Protein 4RDB (pdb70)

Radius of gyration: 23.28 Å; Cα contacts (8 Å, |Δi|>4): 759; chains: 1; bounding box: 33×56×73 Å

Foldseek 3Di:
DWFWAWAAEAAFFFFEAEPHTDGHNADPQARDFQWKKKWWADPQQFDTDIDTGRAQDDVQWGDDPVTTTTGGTLVVRFKTWMKMKTDDDPQQVVQVVVDGGNVSQQVRKDFACWKPPSQGPPFIIWIDIDGCNVPRYHPHTYGFGQWEKEKEKEFEDQQQFDLADADVAWRQQKFKKKFFFAGIRGNDHDPAHDGDTDMQADDDPPPCVGTGTFGCQQVDPPGDPFGKHFDADPVRTTGMIMGMMMTGWHQAFDIKMKMWTATDDPPPDPPVPHGTDIDMGTDDRTGDTSYYYYHYYYD

Solvent-accessible surface area: 14168 Å² total

Secondary structure (DSSP, 8-state):
----EEEEEEEPPEEEE----EEE---HHHH----EEEEEE-TTS-S-EEEEESSSEETTEEE-TT--EEE--HHHH-EEEEEEEES--HHHHHHHHH--SGGGGGG-EEE----TTTS-SSP--EEEEEETTT-SEEEEEEE--SEEEEEEEEEPPGGG-----EETTEEEEEEEEEESEE-EEESS--SS----EE-S----TT--TTSEEE--GGGSSSPPSSEEEEEE-TTS-EEEEEEEEEEE-BSSS--EEEEEE-----S---GGG-S-EEEEEEPPSSBPTTEEEEEEEE-

CATH classification: 2.60.40.2580

Organism: Porphyromonas gingivalis (strain ATCC BAA-308 / W83) (NCBI:txid242619)

Nearest PDB structures (foldseek):
  4rdb-assembly1_A  TM=1.003E+00  e=1.254E-64  Porphyromonas gingivalis W83
  5dhm-assembly1_C  TM=9.690E-01  e=4.665E-48  Porphyromonas gingivalis ATCC 33277
  5dhm-assembly2_D  TM=9.729E-01  e=3.885E-47  Porphyromonas gingivalis ATCC 33277
  5mw5-assembly1_A  TM=2.906E-01  e=9.822E-01  Homo sapiens
  4n6r-assembly1_B  TM=2.135E-01  e=4.939E-01  Aspergillus nidulans

Structure (mmCIF, N/CA/C/O backbone):
data_4RDB
#
_entry.id   4RDB
#
_cell.length_a   39.636
_cell.length_b   86.821
_cell.length_c   90.645
_cell.angle_alpha   90.000
_cell.angle_beta   90.000
_cell.angle_gamma   90.000
#
_symmetry.space_group_name_H-M   'P 21 21 21'
#
loop_
_entity.id
_entity.type
_entity.pdbx_description
1 polymer 'Immunoreactive 32 kDa antigen PG49'
2 non-polymer 1,2-ETHANEDIOL
3 non-polymer ACETONE
4 water water
#
loop_
_atom_site.group_PDB
_atom_site.id
_atom_site.type_symbol
_atom_site.label_atom_id
_atom_site.label_alt_id
_atom_site.label_comp_id
_atom_site.label_asym_id
_atom_site.label_entity_id
_atom_site.label_seq_id
_atom_site.pdbx_PDB_ins_code
_atom_site.Cartn_x
_atom_site.Cartn_y
_atom_site.Cartn_z
_atom_site.occupancy
_atom_site.B_iso_or_equiv
_atom_site.auth_seq_id
_atom_site.auth_comp_id
_atom_site.auth_asym_id
_atom_site.auth_atom_id
_atom_site.pdbx_PDB_model_num
ATOM 1 N N . GLY A 1 1 ? 30.090 79.458 -36.283 1.00 11.55 0 GLY A N 1
ATOM 2 C CA . GLY A 1 1 ? 30.843 78.677 -37.285 1.00 10.92 0 GLY A CA 1
ATOM 3 C C . GLY A 1 1 ? 31.461 77.466 -36.622 1.00 10.17 0 GLY A C 1
ATOM 4 O O . GLY A 1 1 ? 30.929 76.927 -35.642 1.00 14.02 0 GLY A O 1
ATOM 5 N N . ASP A 1 2 ? 32.590 77.042 -37.155 1.00 8.26 30 ASP A N 1
ATOM 6 C CA . ASP A 1 2 ? 33.258 75.810 -36.713 1.00 8.04 30 ASP A CA 1
ATOM 7 C C . ASP A 1 2 ? 34.230 76.215 -35.621 1.00 7.84 30 ASP A C 1
ATOM 8 O O . ASP A 1 2 ? 35.201 76.916 -35.890 1.00 9.01 30 ASP A O 1
ATOM 13 N N . ARG A 1 3 ? 33.943 75.806 -34.386 1.00 7.93 31 ARG A N 1
ATOM 14 C CA . ARG A 1 3 ? 34.751 76.131 -33.238 1.00 8.09 31 ARG A CA 1
ATOM 15 C C . ARG A 1 3 ? 35.450 74.897 -32.706 1.00 7.68 31 ARG A C 1
ATOM 16 O O . ARG A 1 3 ? 35.194 73.762 -33.126 1.00 9.42 31 ARG A O 1
ATOM 24 N N . SER A 1 4 ? 36.376 75.124 -31.778 1.00 8.06 32 SER A N 1
ATOM 25 C CA . SER A 1 4 ? 37.060 74.047 -31.084 1.00 8.46 32 SER A CA 1
ATOM 26 C C . SER A 1 4 ? 36.133 73.496 -30.011 1.00 8.75 32 SER A C 1
ATOM 27 O O . SER A 1 4 ? 35.052 74.044 -29.747 1.00 10.38 32 SER A O 1
ATOM 30 N N . ILE A 1 5 ? 36.536 72.365 -29.440 1.00 7.90 33 ILE A N 1
ATOM 31 C CA . ILE A 1 5 ? 35.641 71.596 -28.546 1.00 6.57 33 ILE A CA 1
ATOM 32 C C . ILE A 1 5 ? 36.158 71.617 -27.109 1.00 7.04 33 ILE A C 1
ATOM 33 O O . ILE A 1 5 ? 37.332 71.912 -26.836 1.00 9.34 33 ILE A O 1
ATOM 38 N N . GLU A 1 6 ? 35.280 71.320 -26.188 1.00 7.10 34 GLU A N 1
ATOM 39 C CA . GLU A 1 6 ? 35.582 71.322 -24.769 1.00 8.55 34 GLU A CA 1
ATOM 40 C C . GLU A 1 6 ? 34.929 70.086 -24.121 1.00 8.38 34 GLU A C 1
ATOM 41 O O . GLU A 1 6 ? 33.826 69.668 -24.505 1.00 9.21 34 GLU A O 1
ATOM 47 N N . ILE A 1 7 ? 35.594 69.549 -23.106 1.00 7.55 35 ILE A N 1
ATOM 48 C CA . ILE A 1 7 ? 35.079 68.433 -22.340 1.00 8.26 35 ILE A CA 1
ATOM 49 C C . ILE A 1 7 ? 35.191 68.754 -20.847 1.00 7.67 35 ILE A C 1
ATOM 50 O O . ILE A 1 7 ? 36.298 68.981 -20.338 1.00 9.79 35 ILE A O 1
ATOM 55 N N . SER A 1 8 ? 34.044 68.792 -20.186 1.00 8.33 36 SER A N 1
ATOM 56 C CA A SER A 1 8 ? 33.986 68.927 -18.718 0.70 9.47 36 SER A CA 1
ATOM 57 C CA B SER A 1 8 ? 33.967 68.931 -18.736 0.30 9.10 36 SER A CA 1
ATOM 58 C C . SER A 1 8 ? 34.017 67.538 -18.087 1.00 8.22 36 SER A C 1
ATOM 59 O O . SER A 1 8 ? 33.406 66.585 -18.600 1.00 8.39 36 SER A O 1
ATOM 64 N N . ILE A 1 9 ? 34.728 67.429 -16.956 1.00 8.26 37 ILE A N 1
ATOM 65 C CA . ILE A 1 9 ? 34.860 66.161 -16.254 1.00 9.67 37 ILE A CA 1
ATOM 66 C C . ILE A 1 9 ? 34.476 66.370 -14.802 1.00 9.49 37 ILE A C 1
ATOM 67 O O . ILE A 1 9 ? 34.544 67.475 -14.288 1.00 12.57 37 ILE A O 1
ATOM 72 N N . ARG A 1 10 ? 34.009 65.322 -14.162 1.00 9.25 38 ARG A N 1
ATOM 73 C CA . ARG A 1 10 ? 33.750 65.394 -12.724 1.00 9.40 38 ARG A CA 1
ATOM 74 C C . ARG A 1 10 ? 34.137 64.057 -12.108 1.00 10.29 38 ARG A C 1
ATOM 75 O O . ARG A 1 10 ? 34.175 63.033 -12.798 1.00 11.16 38 ARG A O 1
ATOM 83 N N . VAL A 1 11 ? 34.412 64.081 -10.822 1.00 10.00 39 VAL A N 1
ATOM 84 C CA . VAL A 1 11 ? 34.711 62.844 -10.074 1.00 9.10 39 VAL A CA 1
ATOM 85 C C . VAL A 1 11 ? 33.409 62.392 -9.430 1.00 8.44 39 VAL A C 1
ATOM 86 O O . VAL A 1 11 ? 32.818 63.126 -8.647 1.00 10.40 39 VAL A O 1
ATOM 90 N N . ASP A 1 12 ? 32.972 61.189 -9.763 1.00 8.87 40 ASP A N 1
ATOM 91 C CA . ASP A 1 12 ? 31.716 60.681 -9.262 1.00 9.54 40 ASP A CA 1
ATOM 92 C C . ASP A 1 12 ? 31.874 60.257 -7.806 1.00 8.89 40 ASP A C 1
ATOM 93 O O . ASP A 1 12 ? 32.830 59.538 -7.430 1.00 9.14 40 ASP A O 1
ATOM 98 N N . ASP A 1 13 ? 30.907 60.637 -6.983 1.00 8.96 41 ASP A N 1
ATOM 99 C CA . ASP A 1 13 ? 30.935 60.251 -5.550 1.00 9.54 41 ASP A CA 1
ATOM 100 C C . ASP A 1 13 ? 30.942 58.728 -5.382 1.00 11.11 41 ASP A C 1
ATOM 101 O O . ASP A 1 13 ? 30.389 57.988 -6.227 1.00 10.04 41 ASP A O 1
ATOM 106 N N . PHE A 1 14 ? 31.520 58.270 -4.268 1.00 8.58 42 PHE A N 1
ATOM 107 C CA . PHE A 1 14 ? 31.302 56.889 -3.873 1.00 10.51 42 PHE A CA 1
ATOM 108 C C . PHE 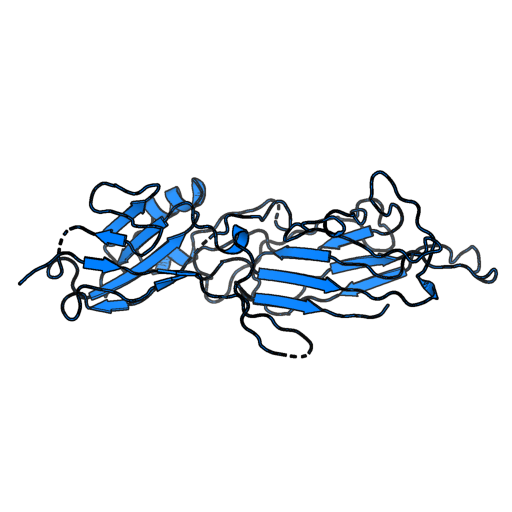A 1 14 ? 29.820 56.639 -3.724 1.00 9.92 42 PHE A C 1
ATOM 109 O O . PHE A 1 14 ? 29.041 57.544 -3.342 1.00 10.79 42 PHE A O 1
ATOM 117 N N . THR A 1 15 ? 29.439 55.396 -3.955 1.00 8.92 43 THR A N 1
ATOM 118 C CA . THR A 1 15 ? 28.188 54.873 -3.422 1.00 9.82 43 THR A CA 1
ATOM 119 C C . THR A 1 15 ? 28.531 54.122 -2.134 1.00 10.29 43 THR A C 1
ATOM 120 O O . THR A 1 15 ? 29.235 53.139 -2.169 1.00 9.60 43 THR A O 1
ATOM 124 N N A LYS A 1 16 ? 27.985 54.595 -1.017 0.70 11.57 44 LYS A N 1
ATOM 125 N N B LYS A 1 16 ? 28.072 54.664 -1.004 0.30 11.53 44 LYS A N 1
ATOM 126 C CA A LYS A 1 16 ? 28.242 54.035 0.297 0.70 10.63 44 LYS A CA 1
ATOM 127 C CA B LYS A 1 16 ? 28.443 54.184 0.328 0.30 11.93 44 LYS A CA 1
ATOM 128 C C A LYS A 1 16 ? 27.033 53.173 0.670 0.70 12.26 44 LYS A C 1
ATOM 129 C C B LYS A 1 16 ? 27.257 53.497 0.990 0.30 14.29 44 LYS A C 1
ATOM 130 O O A LYS A 1 16 ? 25.862 53.560 0.470 0.70 13.98 44 LYS A O 1
ATOM 131 O O B LYS A 1 16 ? 26.222 54.120 1.253 0.30 13.38 44 LYS A O 1
ATOM 142 N N A THR A 1 17 ? 27.294 51.995 1.198 0.70 13.53 45 THR A N 1
ATOM 143 N N B THR A 1 17 ? 27.395 52.204 1.245 0.30 16.31 45 THR A N 1
ATOM 144 C CA A THR A 1 17 ? 26.218 51.029 1.379 0.70 17.82 45 THR A CA 1
ATOM 145 C CA B THR A 1 17 ? 26.266 51.415 1.714 0.30 19.85 45 THR A CA 1
ATOM 146 C C A THR A 1 17 ? 26.548 50.125 2.538 0.70 20.19 45 THR A C 1
ATOM 147 C C B THR A 1 17 ? 26.465 50.863 3.098 0.30 21.03 45 THR A C 1
ATOM 148 O O A THR A 1 17 ? 27.672 49.621 2.646 0.70 13.81 45 THR A O 1
ATOM 149 O O B THR A 1 17 ? 27.433 51.182 3.780 0.30 16.38 45 THR A O 1
ATOM 156 N N A GLY A 1 18 ? 25.571 50.023 3.451 0.70 25.99 46 GLY A N 1
ATOM 157 N N B GLY A 1 18 ? 25.516 50.010 3.474 0.30 25.36 46 GLY A N 1
ATOM 158 C CA A GLY A 1 18 ? 25.574 49.053 4.546 0.70 31.09 46 GLY A CA 1
ATOM 159 C CA B GLY A 1 18 ? 25.510 49.309 4.744 0.30 31.43 46 GLY A CA 1
ATOM 160 C C A GLY A 1 18 ? 24.154 48.629 4.881 0.70 39.59 46 GLY A C 1
ATOM 161 C C B GLY A 1 18 ? 24.132 48.717 4.947 0.30 38.27 46 GLY A C 1
ATOM 162 O O A GLY A 1 18 ? 23.225 48.938 4.127 0.70 48.81 46 GLY A O 1
ATOM 163 O O B GLY A 1 18 ? 23.220 48.981 4.162 0.30 51.40 46 GLY A O 1
ATOM 164 N N . GLU A 1 19 ? 23.971 47.918 5.997 1.00 46.36 47 GLU A N 1
ATOM 165 C CA . GLU A 1 19 ? 22.644 47.322 6.336 1.00 60.78 47 GLU A CA 1
ATOM 166 C C . GLU A 1 19 ? 21.458 48.312 6.524 1.00 67.48 47 GLU A C 1
ATOM 167 O O . GLU A 1 19 ? 21.525 49.260 7.339 1.00 70.39 47 GLU A O 1
ATOM 173 N N . ARG A 1 22 ? 20.805 51.804 3.120 1.00 47.96 50 ARG A N 1
ATOM 174 C CA . ARG A 1 22 ? 21.416 50.991 2.086 1.00 63.70 50 ARG A CA 1
ATOM 175 C C . ARG A 1 22 ? 22.167 51.783 1.014 1.00 46.86 50 ARG A C 1
ATOM 176 O O . ARG A 1 22 ? 22.992 51.201 0.303 1.00 75.47 50 ARG A O 1
ATOM 184 N N . TYR A 1 23 ? 21.906 53.083 0.882 1.00 40.47 51 TYR A N 1
ATOM 185 C CA . TYR A 1 23 ? 22.455 53.853 -0.248 1.00 40.94 51 TYR A CA 1
ATOM 186 C C . TYR A 1 23 ? 22.622 55.347 0.090 1.00 29.82 51 TYR A C 1
ATOM 187 O O . TYR A 1 23 ? 21.631 56.015 0.331 1.00 40.90 51 TYR A O 1
ATOM 196 N N . GLU A 1 24 ? 23.873 55.825 0.136 1.00 21.84 52 GLU A N 1
ATOM 197 C CA A GLU A 1 24 ? 24.210 57.240 0.244 0.50 24.49 52 GLU A CA 1
ATOM 198 C CA B GLU A 1 24 ? 24.220 57.238 0.275 0.50 23.64 52 GLU A CA 1
ATOM 199 C C . GLU A 1 24 ? 25.326 57.547 -0.747 1.00 20.22 52 GLU A C 1
ATOM 200 O O . GLU A 1 24 ? 26.105 56.645 -1.130 1.00 21.72 52 GLU A O 1
ATOM 211 N N . ARG A 1 25 ? 25.412 58.810 -1.182 1.00 13.20 53 ARG A N 1
ATOM 212 C CA . ARG A 1 25 ? 26.555 59.260 -1.993 1.00 12.57 53 ARG A CA 1
ATOM 213 C C . ARG A 1 25 ? 27.494 60.038 -1.127 1.00 13.33 53 ARG A C 1
ATOM 214 O O . ARG A 1 25 ? 27.082 60.836 -0.297 1.00 18.47 53 ARG A O 1
ATOM 222 N N . ASN A 1 26 ? 28.775 59.748 -1.267 1.00 10.89 54 ASN A N 1
ATOM 223 C CA . ASN A 1 26 ? 29.765 60.376 -0.422 1.00 12.37 54 ASN A CA 1
ATOM 224 C C . ASN A 1 26 ? 30.941 60.786 -1.281 1.00 11.78 54 ASN A C 1
ATOM 225 O O . ASN A 1 26 ? 31.522 59.953 -2.014 1.00 11.68 54 ASN A O 1
ATOM 230 N N . GLN A 1 27 ? 31.308 62.060 -1.193 1.00 11.83 55 GLN A N 1
ATOM 231 C CA . GLN A 1 27 ? 32.376 62.581 -2.052 1.00 11.74 55 GLN A CA 1
ATOM 232 C C . GLN A 1 27 ? 33.765 62.173 -1.579 1.00 12.26 55 GLN A C 1
ATOM 233 O O . GLN A 1 27 ? 34.755 62.436 -2.266 1.00 13.82 55 GLN A O 1
ATOM 239 N N . GLY A 1 28 ? 33.873 61.596 -0.381 1.00 10.09 56 GLY A N 1
ATOM 240 C CA . GLY A 1 28 ? 35.171 61.169 0.105 1.00 11.08 56 GLY A CA 1
ATOM 241 C C . GLY A 1 28 ? 36.085 62.358 0.397 1.00 11.47 56 GLY A C 1
ATOM 242 O O . GLY A 1 28 ? 35.628 63.519 0.572 1.00 15.83 56 GLY A O 1
ATOM 243 N N . SER A 1 29 ? 37.374 62.056 0.456 1.00 9.88 57 SER A N 1
ATOM 244 C CA . SER A 1 29 ? 38.395 63.036 0.791 1.00 10.16 57 SER A CA 1
ATOM 245 C C . SER A 1 29 ? 39.007 63.664 -0.463 1.00 10.69 57 SER A C 1
ATOM 246 O O . SER A 1 29 ? 38.822 63.173 -1.590 1.00 11.00 57 SER A O 1
ATOM 249 N N . ALA A 1 30 ? 39.802 64.694 -0.234 1.00 14.43 58 ALA A N 1
ATOM 250 C CA . ALA A 1 30 ? 40.555 65.344 -1.287 1.00 11.71 58 ALA A CA 1
ATOM 251 C C . ALA A 1 30 ? 41.479 64.321 -1.946 1.00 11.29 58 ALA A C 1
ATOM 252 O O . ALA A 1 30 ? 41.599 64.295 -3.171 1.00 10.95 58 ALA A O 1
ATOM 254 N N . ALA A 1 31 ? 42.173 63.525 -1.143 1.00 10.78 59 ALA A N 1
ATOM 255 C CA . ALA A 1 31 ? 43.057 62.493 -1.664 1.00 11.15 59 ALA A CA 1
ATOM 256 C C . ALA A 1 31 ? 42.302 61.500 -2.565 1.00 8.61 59 ALA A C 1
ATOM 257 O O . ALA A 1 31 ? 42.829 61.042 -3.591 1.00 10.04 59 ALA A O 1
ATOM 259 N N . GLU A 1 32 ? 41.077 61.183 -2.198 1.00 8.41 60 GLU A N 1
ATOM 260 C CA . GLU A 1 32 ? 40.251 60.251 -2.996 1.00 7.87 60 GLU A CA 1
ATOM 261 C C . GLU A 1 32 ? 39.796 60.863 -4.333 1.00 8.79 60 GLU A C 1
ATOM 262 O O . GLU A 1 32 ? 39.507 60.137 -5.286 1.00 8.88 60 GLU A O 1
ATOM 268 N N . ARG A 1 33 ? 39.731 62.186 -4.382 1.00 9.48 61 ARG A N 1
ATOM 269 C CA . ARG A 1 33 ? 39.328 62.921 -5.573 1.00 8.66 61 ARG A CA 1
ATOM 270 C C . ARG A 1 33 ? 40.464 63.436 -6.430 1.00 9.13 61 ARG A C 1
ATOM 271 O O . ARG A 1 33 ? 40.226 63.889 -7.554 1.00 10.71 61 ARG A O 1
ATOM 279 N N . LEU A 1 34 ? 41.691 63.331 -5.956 1.00 8.51 62 LEU A N 1
ATOM 280 C CA . LEU A 1 34 ? 42.832 63.967 -6.624 1.00 8.10 62 LEU A CA 1
ATOM 281 C C . LEU A 1 34 ? 43.037 63.430 -8.028 1.00 10.16 62 LEU A C 1
ATOM 282 O O . LEU A 1 34 ? 43.051 62.218 -8.237 1.00 9.90 62 LEU A O 1
ATOM 287 N N . ILE A 1 35 ? 43.213 64.350 -8.973 1.00 9.88 63 ILE A N 1
ATOM 288 C CA . ILE A 1 35 ? 43.552 64.001 -10.340 1.00 9.95 63 ILE A CA 1
ATOM 289 C C . ILE A 1 35 ? 44.911 64.633 -10.665 1.00 10.23 63 ILE A C 1
ATOM 290 O O . ILE A 1 35 ? 45.051 65.839 -10.555 1.00 12.06 63 ILE A O 1
ATOM 295 N N . THR A 1 36 ? 45.886 63.809 -11.022 1.00 8.71 64 THR A N 1
ATOM 296 C CA . THR A 1 36 ? 47.244 64.254 -11.366 1.00 9.17 64 THR A CA 1
ATOM 297 C C . THR A 1 36 ? 47.541 64.229 -12.865 1.00 8.43 64 THR A C 1
ATOM 298 O O . THR A 1 36 ? 48.442 64.941 -13.318 1.00 11.01 64 THR A O 1
ATOM 302 N N . ASN A 1 37 ? 46.818 63.400 -13.608 1.00 7.15 65 ASN A N 1
ATOM 303 C CA . ASN A 1 37 ? 46.964 63.347 -15.044 1.00 7.33 65 ASN A CA 1
ATOM 304 C C . ASN A 1 37 ? 45.675 62.830 -15.677 1.00 6.54 65 ASN A C 1
ATOM 305 O O . ASN A 1 37 ? 44.809 62.278 -14.967 1.00 7.06 65 ASN A O 1
ATOM 310 N N . LEU A 1 38 ? 45.543 63.048 -16.981 1.00 6.85 66 LEU A N 1
ATOM 311 C CA . LEU A 1 38 ? 44.420 62.556 -17.740 1.00 7.05 66 LEU A CA 1
ATOM 312 C C . LEU A 1 38 ? 44.886 61.956 -19.041 1.00 5.77 66 LEU A C 1
ATOM 313 O O . LEU A 1 38 ? 45.896 62.393 -19.634 1.00 8.83 66 LEU A O 1
ATOM 318 N N . TYR A 1 39 ? 44.095 61.025 -19.534 1.00 5.62 67 TYR A N 1
ATOM 319 C CA . TYR A 1 39 ? 44.297 60.441 -20.866 1.00 5.87 67 TYR A CA 1
ATOM 320 C C . TYR A 1 39 ? 42.921 60.369 -21.525 1.00 6.43 67 TYR A C 1
ATOM 321 O O . TYR A 1 39 ? 42.018 59.704 -21.032 1.00 6.55 67 TYR A O 1
ATOM 330 N N . LEU A 1 40 ? 42.776 61.096 -22.634 1.00 6.01 68 LEU A N 1
ATOM 331 C CA . LEU A 1 40 ? 41.525 61.145 -23.386 1.00 5.92 68 LEU A CA 1
ATOM 332 C C . LEU A 1 40 ? 41.640 60.312 -24.639 1.00 5.87 68 LEU A C 1
ATOM 333 O O . LEU A 1 40 ? 42.676 60.330 -25.326 1.00 7.21 68 LEU A O 1
ATOM 338 N N . LEU A 1 41 ? 40.570 59.561 -24.917 1.00 6.20 69 LEU A N 1
ATOM 339 C CA . LEU A 1 41 ? 40.439 58.785 -26.147 1.00 6.61 69 LEU A CA 1
ATOM 340 C C . LEU A 1 41 ? 39.096 59.112 -26.772 1.00 7.38 69 LEU A C 1
ATOM 341 O O . LEU A 1 41 ? 38.045 58.870 -26.168 1.00 7.46 69 LEU A O 1
ATOM 346 N N . LEU A 1 42 ? 39.131 59.711 -27.965 1.00 7.07 70 LEU A N 1
ATOM 347 C CA . LEU A 1 42 ? 37.910 60.117 -28.638 1.00 5.95 70 LEU A CA 1
ATOM 348 C C . LEU A 1 42 ? 37.718 59.205 -29.838 1.00 6.66 70 LEU A C 1
ATOM 349 O O . LEU A 1 42 ? 38.250 59.469 -30.930 1.00 7.06 70 LEU A O 1
ATOM 354 N N . PHE A 1 43 ? 36.994 58.103 -29.644 1.00 7.20 71 PHE A N 1
ATOM 355 C CA . PHE A 1 43 ? 36.733 57.151 -30.728 1.00 7.17 71 PHE A CA 1
ATOM 356 C C . PHE A 1 43 ? 35.667 57.677 -31.648 1.00 6.70 71 PHE A C 1
ATOM 357 O O . PHE A 1 43 ? 34.778 58.433 -31.239 1.00 8.39 71 PHE A O 1
ATOM 365 N N . ASP A 1 44 ? 35.730 57.256 -32.913 1.00 8.60 72 ASP A N 1
ATOM 366 C CA . ASP A 1 44 ? 34.629 57.482 -33.813 1.00 8.81 72 ASP A CA 1
ATOM 367 C C . ASP A 1 44 ? 33.408 56.645 -33.407 1.00 9.97 72 ASP A C 1
ATOM 368 O O . ASP A 1 44 ? 33.452 55.882 -32.447 1.00 10.09 72 ASP A O 1
ATOM 373 N N . GLN A 1 45 ? 32.297 56.837 -34.124 1.00 12.14 73 GLN A N 1
ATOM 374 C CA . GLN A 1 45 ? 31.019 56.180 -33.780 1.00 15.48 73 GLN A CA 1
ATOM 375 C C . GLN A 1 45 ? 31.106 54.669 -33.887 1.00 13.73 73 GLN A C 1
ATOM 376 O O . GLN A 1 45 ? 30.266 53.969 -33.348 1.00 18.30 73 GLN A O 1
ATOM 382 N N . SER A 1 46 ? 32.108 54.169 -34.608 1.00 13.10 74 SER A N 1
ATOM 383 C CA A SER A 1 46 ? 32.301 52.736 -34.758 0.60 14.04 74 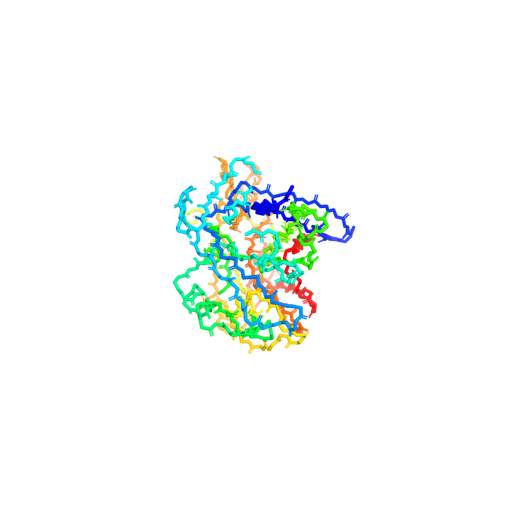SER A CA 1
ATOM 384 C CA B SER A 1 46 ? 32.326 52.738 -34.764 0.40 13.26 74 SER A CA 1
ATOM 385 C C . SER A 1 46 ? 33.169 52.152 -33.635 1.00 12.45 74 SER A C 1
ATOM 386 O O . SER A 1 46 ? 33.348 50.952 -33.568 1.00 17.28 74 SER A O 1
ATOM 391 N N . GLY A 1 47 ? 33.707 53.009 -32.752 1.00 10.76 75 GLY A N 1
ATOM 392 C CA . GLY A 1 47 ? 34.593 52.550 -31.681 1.00 9.66 75 GLY A CA 1
ATOM 393 C C . GLY A 1 47 ? 36.041 52.428 -32.124 1.00 10.65 75 GLY A C 1
ATOM 394 O O . GLY A 1 47 ? 36.837 51.777 -31.478 1.00 10.81 75 GLY A O 1
ATOM 395 N N . ALA A 1 48 ? 36.376 53.106 -33.214 1.00 9.65 76 ALA A N 1
ATOM 396 C CA . ALA A 1 48 ? 37.686 52.993 -33.826 1.00 10.82 76 ALA A CA 1
ATOM 397 C C . ALA A 1 48 ? 38.340 54.358 -34.029 1.00 9.16 76 ALA A C 1
ATOM 398 O O . ALA A 1 48 ? 37.761 55.400 -33.693 1.00 9.76 76 ALA A O 1
ATOM 400 N N . ASN A 1 49 ? 39.565 54.347 -34.565 1.00 9.40 77 ASN A N 1
ATOM 401 C CA A ASN A 1 49 ? 40.256 55.576 -34.959 0.70 9.57 77 ASN A CA 1
ATOM 402 C CA B ASN A 1 49 ? 40.281 55.573 -34.978 0.30 9.65 77 ASN A CA 1
ATOM 403 C C . ASN A 1 49 ? 40.262 56.651 -33.894 1.00 10.02 77 ASN A C 1
ATOM 404 O O . ASN A 1 49 ? 39.890 57.814 -34.159 1.00 10.81 77 ASN A O 1
ATOM 413 N N . PRO A 1 50 ? 40.685 56.291 -32.681 1.00 9.46 78 PRO A N 1
ATOM 414 C CA . PRO A 1 50 ? 40.649 57.321 -31.634 1.00 8.55 78 PRO A CA 1
ATOM 415 C C . PRO A 1 50 ? 41.654 58.443 -31.791 1.00 8.55 78 PRO A C 1
ATOM 416 O O . PRO A 1 50 ? 42.788 58.219 -32.211 1.00 11.20 78 PRO A O 1
ATOM 420 N N . ALA A 1 51 ? 41.223 59.658 -31.494 1.00 7.63 79 ALA A N 1
ATOM 421 C CA . ALA A 1 51 ? 42.158 60.764 -31.209 1.00 7.95 79 ALA A CA 1
ATOM 422 C C . ALA A 1 51 ? 42.519 60.639 -29.740 1.00 7.47 79 ALA A C 1
ATOM 423 O O . ALA A 1 51 ? 41.654 60.372 -28.906 1.00 9.81 79 ALA A O 1
ATOM 425 N N . LYS A 1 52 ? 43.790 60.814 -29.425 1.00 7.66 80 LYS A N 1
ATOM 426 C CA . LYS A 1 52 ? 44.322 60.592 -28.063 1.00 6.03 80 LYS A CA 1
ATOM 427 C C . LYS A 1 52 ? 45.084 61.810 -27.585 1.00 6.37 80 LYS A C 1
ATOM 428 O O . LYS A 1 52 ? 45.868 62.424 -28.349 1.00 8.70 80 LYS A O 1
ATOM 434 N N . TYR A 1 53 ? 44.887 62.097 -26.306 1.00 6.35 81 TYR A N 1
ATOM 435 C CA . TYR A 1 53 ? 45.592 63.188 -25.618 1.00 6.74 81 TYR A CA 1
ATOM 436 C C . TYR A 1 53 ? 46.004 62.732 -24.232 1.00 7.32 81 TYR A C 1
ATOM 437 O O . TYR A 1 53 ? 45.173 62.353 -23.434 1.00 9.05 81 TYR A O 1
ATOM 446 N N . TYR A 1 54 ? 47.291 62.814 -23.960 1.00 8.64 82 TYR A N 1
ATOM 447 C CA . TYR A 1 54 ? 47.835 62.574 -22.641 1.00 8.71 82 TYR A CA 1
ATOM 448 C C . TYR A 1 54 ? 48.242 63.902 -22.010 1.00 7.36 82 TYR A C 1
ATOM 449 O O . TYR A 1 54 ? 49.011 64.672 -22.591 1.00 9.81 82 TYR A O 1
ATOM 458 N N . ILE A 1 55 ? 47.711 64.146 -20.816 1.00 6.96 83 ILE A N 1
ATOM 459 C CA . ILE A 1 55 ? 47.748 65.459 -20.196 1.00 7.70 83 ILE A CA 1
ATOM 460 C C . ILE A 1 55 ? 48.341 65.361 -18.786 1.00 7.37 83 ILE A C 1
ATOM 461 O O . ILE A 1 55 ? 47.797 64.659 -17.921 1.00 9.12 83 ILE A O 1
ATOM 466 N N . THR A 1 56 ? 49.456 66.088 -18.568 1.00 8.74 84 THR A N 1
ATOM 467 C CA . THR A 1 56 ? 50.055 66.153 -17.251 1.00 9.05 84 THR A CA 1
ATOM 468 C C . THR A 1 56 ? 50.166 67.584 -16.717 1.00 12.46 84 THR A C 1
ATOM 469 O O . THR A 1 56 ? 50.691 67.817 -15.627 1.00 15.98 84 THR A O 1
ATOM 473 N N . GLY A 1 57 ? 49.694 68.553 -17.484 1.00 11.49 85 GLY A N 1
ATOM 474 C CA . GLY A 1 57 ? 49.759 69.935 -17.022 1.00 13.16 85 GLY A CA 1
ATOM 475 C C . GLY A 1 57 ? 48.840 70.799 -17.850 1.00 12.34 85 GLY A C 1
ATOM 476 O O . GLY A 1 57 ? 48.097 70.290 -18.669 1.00 11.38 85 GLY A O 1
ATOM 477 N N . ASN A 1 58 ? 48.935 72.103 -17.678 1.00 11.51 86 ASN A N 1
ATOM 478 C CA . ASN A 1 58 ? 47.911 72.985 -18.205 1.00 12.33 86 ASN A CA 1
ATOM 479 C C . ASN A 1 58 ? 47.976 73.201 -19.699 1.00 11.68 86 ASN A C 1
ATOM 480 O O . ASN A 1 58 ? 46.949 73.547 -20.294 1.00 11.44 86 ASN A O 1
ATOM 485 N N . THR A 1 59 ? 49.132 72.970 -20.313 1.00 12.63 87 THR A N 1
ATOM 486 C CA . THR A 1 59 ? 49.307 73.156 -21.737 1.00 12.86 87 THR A CA 1
ATOM 487 C C . THR A 1 59 ? 49.903 71.892 -22.318 1.00 14.82 87 THR A C 1
ATOM 488 O O . THR A 1 59 ? 50.826 71.335 -21.776 1.00 20.29 87 THR A O 1
ATOM 492 N N . PHE A 1 60 ? 49.342 71.436 -23.421 1.00 12.91 88 PHE A N 1
ATOM 493 C CA . PHE A 1 60 ? 49.850 70.266 -24.121 1.00 12.16 88 PHE A CA 1
ATOM 494 C C . PHE A 1 60 ? 49.618 70.452 -25.604 1.00 11.73 88 PHE A C 1
ATOM 495 O O . PHE A 1 60 ? 48.906 71.351 -26.031 1.00 12.57 88 PHE A O 1
ATOM 503 N N . THR A 1 61 ? 50.234 69.594 -26.400 1.00 11.80 89 THR A N 1
ATOM 504 C CA . THR A 1 61 ? 50.052 69.682 -27.827 1.00 14.85 89 THR A CA 1
ATOM 505 C C . THR A 1 61 ? 48.597 69.328 -28.198 1.00 12.35 89 THR A C 1
ATOM 506 O O . THR A 1 61 ? 48.147 68.207 -28.008 1.00 13.71 89 THR A O 1
ATOM 510 N N . GLY A 1 62 ? 47.891 70.301 -28.749 1.00 10.54 90 GLY A N 1
ATOM 511 C CA . GLY A 1 62 ? 46.519 70.109 -29.102 1.00 11.20 90 GLY A CA 1
ATOM 512 C C . GLY A 1 62 ? 45.472 70.629 -28.173 1.00 11.10 90 GLY A C 1
ATOM 513 O O . GLY A 1 62 ? 44.276 70.450 -28.453 1.00 10.06 90 GLY A O 1
ATOM 514 N N . GLY A 1 63 ? 45.858 71.260 -27.076 1.00 9.94 91 GLY A N 1
ATOM 515 C CA . GLY A 1 63 ? 44.853 71.746 -26.147 1.00 10.73 91 GLY A CA 1
ATOM 516 C C . GLY A 1 63 ? 45.379 72.277 -24.838 1.00 9.52 91 GLY A C 1
ATOM 517 O O . GLY A 1 63 ? 46.592 72.433 -24.660 1.00 9.96 91 GLY A O 1
ATOM 518 N N . THR A 1 64 ? 44.448 72.574 -23.938 1.00 9.33 92 THR A N 1
ATOM 519 C CA . THR A 1 64 ? 44.773 73.031 -22.589 1.00 10.00 92 THR A CA 1
ATOM 520 C C . THR A 1 64 ? 43.871 72.375 -21.568 1.00 8.17 92 THR A C 1
ATOM 521 O O . THR A 1 64 ? 42.807 71.822 -21.910 1.00 8.04 92 THR A O 1
ATOM 525 N N . TRP A 1 65 ? 44.336 72.375 -20.325 1.00 9.67 93 TRP A N 1
ATOM 526 C CA . TRP A 1 65 ? 43.617 71.792 -19.196 1.00 9.84 93 TRP A CA 1
ATOM 527 C C . TRP A 1 65 ? 43.505 72.852 -18.138 1.00 9.78 93 TRP A C 1
ATOM 528 O O . TRP A 1 65 ? 44.511 73.521 -17.822 1.00 10.82 93 TRP A O 1
ATOM 539 N N . LEU A 1 66 ? 42.282 73.030 -17.628 1.00 9.50 94 LEU A N 1
ATOM 540 C CA A LEU A 1 66 ? 42.003 73.980 -16.539 0.40 13.19 94 LEU A CA 1
ATOM 541 C CA B LEU A 1 66 ? 42.008 73.977 -16.546 0.60 12.14 94 LEU A CA 1
ATOM 542 C C . LEU A 1 66 ? 41.561 73.167 -15.350 1.00 14.71 94 LEU A C 1
ATOM 543 O O . LEU A 1 66 ? 40.351 72.923 -15.188 1.00 14.45 94 LEU A O 1
ATOM 552 N N . PRO A 1 67 ? 42.525 72.724 -14.510 1.00 17.43 95 PRO A N 1
ATOM 553 C CA . PRO A 1 67 ? 42.118 71.814 -13.432 1.00 19.11 95 PRO A CA 1
ATOM 554 C C . PRO A 1 67 ? 41.120 72.435 -12.448 1.00 20.96 95 PRO A C 1
ATOM 555 O O . PRO A 1 67 ? 40.261 71.737 -11.942 1.00 22.00 95 PRO A O 1
ATOM 559 N N . ASP A 1 68 ? 41.190 73.747 -12.225 1.00 19.90 96 ASP A N 1
ATOM 560 C CA . ASP A 1 68 ? 40.249 74.382 -11.286 1.00 25.32 96 ASP A CA 1
ATOM 561 C C . ASP A 1 68 ? 38.814 74.422 -11.825 1.00 25.84 96 ASP A C 1
ATOM 562 O O . ASP A 1 68 ? 37.875 74.534 -11.066 1.00 31.49 96 ASP A O 1
ATOM 567 N N . ASP A 1 69 ? 38.651 74.375 -13.139 1.00 18.74 97 ASP A N 1
ATOM 568 C CA . ASP A 1 69 ? 37.330 74.342 -13.763 1.00 16.61 97 ASP A CA 1
ATOM 569 C C . ASP A 1 69 ? 36.978 72.948 -14.266 1.00 12.92 97 ASP A C 1
ATOM 570 O O . ASP A 1 69 ? 35.933 72.780 -14.845 1.00 15.59 97 ASP A O 1
ATOM 588 N N . LYS A 1 71 ? 38.044 71.199 -16.742 1.00 10.02 99 LYS A N 1
ATOM 589 C CA . LYS A 1 71 ? 37.753 71.349 -18.173 1.00 9.55 99 LYS A CA 1
ATOM 590 C C . LYS A 1 71 ? 38.972 71.071 -19.018 1.00 9.06 99 LYS A C 1
ATOM 591 O O . LYS A 1 71 ? 40.062 71.606 -18.740 1.00 10.60 99 LYS A O 1
ATOM 597 N N . VAL A 1 72 ? 38.795 70.247 -20.053 1.00 8.15 100 VAL A N 1
ATOM 598 C CA . VAL A 1 72 ? 39.785 70.119 -21.108 1.00 9.22 100 VAL A CA 1
ATOM 599 C C . VAL A 1 72 ? 39.299 70.853 -22.354 1.00 8.28 100 VAL A C 1
ATOM 600 O O . VAL A 1 72 ? 38.154 70.667 -22.766 1.00 9.27 100 VAL A O 1
ATOM 604 N N . LYS A 1 73 ? 40.164 71.691 -22.910 1.00 8.20 101 LYS A N 1
ATOM 605 C CA . LYS A 1 73 ? 39.898 72.431 -24.142 1.00 8.15 101 LYS A CA 1
ATOM 606 C C . LYS A 1 73 ? 40.761 71.790 -25.216 1.00 8.50 101 LYS A C 1
ATOM 607 O O . LYS A 1 73 ? 41.969 71.713 -25.060 1.00 8.87 101 LYS A O 1
ATOM 613 N N . LEU A 1 74 ? 40.151 71.274 -26.267 1.00 7.61 102 LEU A N 1
ATOM 614 C CA . LEU A 1 74 ? 40.893 70.685 -27.377 1.00 7.22 102 LEU A CA 1
ATOM 615 C C . LEU A 1 74 ? 40.775 71.530 -28.621 1.00 8.83 102 LEU A C 1
ATOM 616 O O . LEU A 1 74 ? 39.707 72.005 -28.962 1.00 9.16 102 LEU A O 1
ATOM 621 N N . ASP A 1 75 ? 41.890 71.703 -29.315 1.00 8.76 103 ASP A N 1
ATOM 622 C CA . ASP A 1 75 ? 41.911 72.544 -30.525 1.00 9.20 103 ASP A CA 1
ATOM 623 C C . ASP A 1 75 ? 41.071 71.970 -31.667 1.00 9.84 103 ASP A C 1
ATOM 624 O O . ASP A 1 75 ? 40.600 72.723 -32.556 1.00 10.48 103 ASP A O 1
ATOM 637 N N . THR A 1 77 ? 38.342 70.866 -34.042 1.00 9.18 105 THR A N 1
ATOM 638 C CA . THR A 1 77 ? 37.112 71.549 -34.335 1.00 9.33 105 THR A CA 1
ATOM 639 C C . THR A 1 77 ? 35.916 70.625 -34.263 1.00 7.82 105 THR A C 1
ATOM 640 O O . THR A 1 77 ? 36.023 69.407 -34.338 1.00 9.69 105 THR A O 1
ATOM 644 N N . GLN A 1 78 ? 34.761 71.240 -34.171 1.00 7.51 106 GLN A N 1
ATOM 645 C CA . GLN A 1 78 ? 33.518 70.500 -34.199 1.00 8.13 106 GLN A CA 1
ATOM 646 C C . GLN A 1 78 ? 33.374 69.626 -35.434 1.00 8.78 106 GLN A C 1
ATOM 647 O O . GLN A 1 78 ? 32.920 68.481 -35.347 1.00 8.67 106 GLN A O 1
ATOM 653 N N . SER A 1 79 ? 33.753 70.156 -36.587 1.00 9.14 107 SER A N 1
ATOM 654 C CA . SER A 1 79 ? 33.602 69.391 -37.823 1.00 10.32 107 SER A CA 1
ATOM 655 C C . SER A 1 79 ? 34.537 68.181 -37.853 1.00 10.41 107 SER A C 1
ATOM 656 O O . SER A 1 79 ? 34.173 67.117 -38.385 1.00 11.83 107 SER A O 1
ATOM 659 N N . GLU A 1 80 ? 35.742 68.345 -37.301 1.00 9.49 108 GLU A N 1
ATOM 660 C CA A GLU A 1 80 ? 36.639 67.173 -37.209 0.60 10.10 108 GLU A CA 1
ATOM 661 C CA B GLU A 1 80 ? 36.682 67.232 -37.194 0.40 10.12 108 GLU A CA 1
ATOM 662 C C . GLU A 1 80 ? 36.132 66.135 -36.209 1.00 9.70 108 GLU A C 1
ATOM 663 O O . GLU A 1 80 ? 36.227 64.929 -36.420 1.00 10.62 108 GLU A O 1
ATOM 674 N N . ALA A 1 81 ? 35.608 66.621 -35.093 1.00 8.02 109 ALA A N 1
ATOM 675 C CA . ALA A 1 81 ? 35.161 65.773 -34.019 1.00 8.39 109 ALA A CA 1
ATOM 676 C C . ALA A 1 81 ? 33.909 64.984 -34.410 1.00 8.00 109 ALA A C 1
ATOM 677 O O . ALA A 1 81 ? 33.860 63.780 -34.241 1.00 8.86 109 ALA A O 1
ATOM 679 N N . GLY A 1 82 ? 32.890 65.653 -34.949 1.00 8.01 110 GLY A N 1
ATOM 680 C CA . GLY A 1 82 ? 31.593 65.013 -35.151 1.00 8.56 110 GLY A CA 1
ATOM 681 C C . GLY A 1 82 ? 31.121 64.312 -33.894 1.00 8.40 110 GLY A C 1
ATOM 682 O O . GLY A 1 82 ? 31.221 64.872 -32.777 1.00 9.18 110 GLY A O 1
ATOM 683 N N . GLU A 1 83 ? 30.544 63.107 -34.063 1.00 8.59 111 GLU A N 1
ATOM 684 C CA . GLU A 1 83 ? 30.124 62.278 -32.921 1.00 8.76 111 GLU A CA 1
ATOM 685 C C . GLU A 1 83 ? 31.273 61.395 -32.464 1.00 8.80 111 GLU A C 1
ATOM 686 O O . GLU A 1 83 ? 31.863 60.655 -33.257 1.00 10.25 111 GLU A O 1
ATOM 692 N N . ARG A 1 84 ? 31.583 61.467 -31.164 1.00 8.86 112 ARG A N 1
ATOM 693 C CA . ARG A 1 84 ? 32.653 60.649 -30.600 1.00 6.96 112 ARG A CA 1
ATOM 694 C C . ARG A 1 84 ? 32.182 59.888 -29.388 1.00 8.65 112 ARG A C 1
ATOM 695 O O . ARG A 1 84 ? 31.335 60.361 -28.613 1.00 8.89 112 ARG A O 1
ATOM 703 N N . LYS A 1 85 ? 32.767 58.709 -29.215 1.00 8.57 113 LYS A N 1
ATOM 704 C CA . LYS A 1 85 ? 32.701 57.979 -27.959 1.00 8.75 113 LYS A CA 1
ATOM 705 C C . LYS A 1 85 ? 33.898 58.478 -27.155 1.00 7.29 113 LYS A C 1
ATOM 706 O O . LYS A 1 85 ? 35.043 58.130 -27.464 1.00 8.15 113 LYS A O 1
ATOM 712 N N . VAL A 1 86 ? 33.663 59.301 -26.150 1.00 6.98 114 VAL A N 1
ATOM 713 C CA . VAL A 1 86 ? 34.737 59.949 -25.439 1.00 6.71 114 VAL A CA 1
ATOM 714 C C . VAL A 1 86 ? 35.011 59.225 -24.132 1.00 7.62 114 VAL A C 1
ATOM 715 O O . VAL A 1 86 ? 34.143 59.150 -23.266 1.00 9.25 114 VAL A O 1
ATOM 719 N N . TYR A 1 87 ? 36.217 58.676 -24.000 1.00 6.73 115 TYR A N 1
ATOM 720 C CA . TYR A 1 87 ? 36.678 58.108 -22.770 1.00 6.29 115 TYR A CA 1
ATOM 721 C C . TYR A 1 87 ? 37.738 59.021 -22.145 1.00 6.42 115 TYR A C 1
ATOM 722 O O . TYR A 1 87 ? 38.595 59.573 -22.824 1.00 7.83 115 TYR A O 1
ATOM 731 N N . VAL A 1 88 ? 37.675 59.113 -20.826 1.00 6.36 116 VAL A N 1
ATOM 732 C CA . VAL A 1 88 ? 38.651 59.800 -20.018 1.00 6.29 116 VAL A CA 1
ATOM 733 C C . VAL A 1 88 ? 39.155 58.860 -18.955 1.00 6.22 116 VAL A C 1
ATOM 734 O O . VAL A 1 88 ? 38.365 58.228 -18.267 1.00 7.04 116 VAL A O 1
ATOM 738 N N . VAL A 1 89 ? 40.470 58.747 -18.835 1.00 6.66 117 VAL A N 1
ATOM 739 C CA . VAL A 1 89 ? 41.104 57.960 -17.800 1.00 6.71 117 VAL A CA 1
ATOM 740 C C . VAL A 1 89 ? 41.961 58.932 -16.990 1.00 7.68 117 VAL A C 1
ATOM 741 O O . VAL A 1 89 ? 42.679 59.748 -17.542 1.00 9.66 117 VAL A O 1
ATOM 745 N N . ALA A 1 90 ? 41.833 58.872 -15.664 1.00 6.21 118 ALA A N 1
ATOM 746 C CA . ALA A 1 90 ? 42.621 59.711 -14.757 1.00 6.72 118 ALA A CA 1
ATOM 747 C C . ALA A 1 90 ? 43.613 58.886 -13.955 1.00 6.44 118 ALA A C 1
ATOM 748 O O . ALA A 1 90 ? 43.336 57.734 -13.587 1.00 7.36 118 ALA A O 1
ATOM 750 N N . ASN A 1 91 ? 44.757 59.518 -13.685 1.00 7.45 119 ASN A N 1
ATOM 751 C CA . ASN A 1 91 ? 45.802 58.957 -12.806 1.00 6.20 119 ASN A CA 1
ATOM 752 C C . ASN A 1 91 ? 46.410 57.646 -13.337 1.00 7.54 119 ASN A C 1
ATOM 753 O O . ASN A 1 91 ? 46.455 56.617 -12.668 1.00 8.64 119 ASN A O 1
ATOM 758 N N . VAL A 1 92 ? 46.807 57.715 -14.598 1.00 7.32 120 VAL A N 1
ATOM 759 C CA . VAL A 1 92 ? 47.502 56.622 -15.237 1.00 7.54 120 VAL A CA 1
ATOM 760 C C . VAL A 1 92 ? 48.962 56.611 -14.827 1.00 9.22 120 VAL A C 1
ATOM 761 O O . VAL A 1 92 ? 49.611 57.667 -14.747 1.00 14.50 120 VAL A O 1
ATOM 765 N N . ASP A 1 93 ? 49.449 55.413 -14.540 1.00 7.45 121 ASP A N 1
ATOM 766 C CA . ASP A 1 93 ? 50.869 55.213 -14.363 1.00 8.71 121 ASP A CA 1
ATOM 767 C C . ASP A 1 93 ? 51.497 54.895 -15.710 1.00 8.84 121 ASP A C 1
ATOM 768 O O . ASP A 1 93 ? 50.821 54.912 -16.712 1.00 7.87 121 ASP A O 1
ATOM 773 N N . ASN A 1 94 ? 52.801 54.639 -15.716 1.00 7.52 122 ASN A N 1
ATOM 774 C CA . ASN A 1 94 ? 53.476 54.411 -16.987 1.00 8.31 122 ASN A CA 1
ATOM 775 C C . ASN A 1 94 ? 52.914 53.174 -17.676 1.00 6.81 122 ASN A C 1
ATOM 776 O O . ASN A 1 94 ? 52.720 53.162 -18.914 1.00 7.73 122 ASN A O 1
ATOM 781 N N . ALA A 1 95 ? 52.604 52.143 -16.914 1.00 7.84 123 ALA A N 1
ATOM 782 C CA . ALA A 1 95 ? 52.076 50.927 -17.516 1.00 8.91 123 ALA A CA 1
ATOM 783 C C . ALA A 1 95 ? 50.726 51.155 -18.192 1.00 8.14 123 ALA A C 1
ATOM 784 O O . ALA A 1 95 ? 50.528 50.767 -19.359 1.00 7.86 123 ALA A O 1
ATOM 786 N N . VAL A 1 96 ? 49.811 51.825 -17.496 1.00 7.40 124 VAL A N 1
ATOM 787 C CA . VAL A 1 96 ? 48.502 52.078 -18.065 1.00 8.36 124 VAL A CA 1
ATOM 788 C C . VAL A 1 96 ? 48.605 53.059 -19.237 1.00 7.99 124 VAL A C 1
ATOM 789 O O . VAL A 1 96 ? 47.959 52.860 -20.266 1.00 7.29 124 VAL A O 1
ATOM 793 N N . LYS A 1 97 ? 49.397 54.121 -19.082 1.00 6.60 125 LYS A N 1
ATOM 794 C CA . LYS A 1 97 ? 49.567 55.110 -20.166 1.00 6.45 125 LYS A CA 1
ATOM 795 C C . LYS A 1 97 ? 50.087 54.412 -21.426 1.00 7.02 125 LYS A C 1
ATOM 796 O O . LYS A 1 97 ? 49.576 54.630 -22.544 1.00 7.18 125 LYS A O 1
ATOM 802 N N . THR A 1 98 ? 51.081 53.554 -21.238 1.00 7.16 126 THR A N 1
ATOM 803 C CA . THR A 1 98 ? 51.701 52.841 -22.361 1.00 6.94 126 THR A CA 1
ATOM 804 C C . THR A 1 98 ? 50.685 51.913 -23.053 1.00 6.36 126 THR A C 1
ATOM 805 O O . THR A 1 98 ? 50.621 51.843 -24.296 1.00 6.86 126 THR A O 1
ATOM 809 N N . ALA A 1 99 ? 49.864 51.207 -22.272 1.00 6.19 127 ALA A N 1
ATOM 810 C CA . ALA A 1 99 ? 48.855 50.323 -22.825 1.00 6.56 127 ALA A CA 1
ATOM 811 C C . ALA A 1 99 ? 47.800 51.155 -23.575 1.00 6.87 127 ALA A C 1
ATOM 812 O O . ALA A 1 99 ? 47.319 50.734 -24.632 1.00 7.37 127 ALA A O 1
ATOM 814 N N . LEU A 1 100 ? 47.441 52.328 -23.044 1.00 5.89 128 LEU A N 1
ATOM 815 C CA . LEU A 1 100 ? 46.485 53.197 -23.734 1.00 6.66 128 LEU A CA 1
ATOM 816 C C . LEU A 1 100 ? 47.050 53.697 -25.049 1.00 5.79 128 LEU A C 1
ATOM 817 O O . LEU A 1 100 ? 46.321 53.842 -26.029 1.00 7.35 128 LEU A O 1
ATOM 822 N N . ASP A 1 101 ? 48.365 53.979 -25.086 1.00 6.47 129 ASP A N 1
ATOM 823 C CA . ASP A 1 101 ? 49.005 54.348 -26.353 1.00 6.43 129 ASP A CA 1
ATOM 824 C C . ASP A 1 101 ? 48.777 53.261 -27.432 1.00 5.67 129 ASP A C 1
ATOM 825 O O . ASP A 1 101 ? 48.655 53.584 -28.613 1.00 7.25 129 ASP A O 1
ATOM 830 N N . ALA A 1 102 ? 48.732 52.010 -27.017 1.00 7.11 130 ALA A N 1
ATOM 831 C CA . ALA A 1 102 ? 48.562 50.898 -27.938 1.00 8.03 130 ALA A CA 1
ATOM 832 C C . ALA A 1 102 ? 47.117 50.626 -28.372 1.00 8.07 130 ALA A C 1
ATOM 833 O O . ALA A 1 102 ? 46.878 49.916 -29.373 1.00 9.85 130 ALA A O 1
ATOM 835 N N . VAL A 1 103 ? 46.150 51.108 -27.610 1.00 7.19 131 VAL A N 1
ATOM 836 C CA . VAL A 1 103 ? 44.740 50.784 -27.878 1.00 8.61 131 VAL A CA 1
ATOM 837 C C . VAL A 1 103 ? 44.330 51.256 -29.274 1.00 7.39 131 VAL A C 1
ATOM 838 O O . VAL A 1 103 ? 44.579 52.386 -29.657 1.00 9.73 131 VAL A O 1
ATOM 842 N N . ALA A 1 104 ? 43.640 50.382 -29.998 1.00 8.38 132 ALA A N 1
ATOM 843 C CA . ALA A 1 104 ? 43.110 50.725 -31.338 1.00 9.85 132 ALA A CA 1
ATOM 844 C C . ALA A 1 104 ? 41.586 50.940 -31.361 1.00 9.31 132 ALA A C 1
ATOM 845 O O . ALA A 1 104 ? 41.069 51.746 -32.144 1.00 11.20 132 ALA A O 1
ATOM 847 N N . ASN A 1 105 ? 40.871 50.195 -30.522 1.00 8.53 133 ASN A N 1
ATOM 848 C CA . ASN A 1 105 ? 39.420 50.146 -30.545 1.00 10.72 133 ASN A CA 1
ATOM 849 C C . ASN A 1 105 ? 38.872 50.239 -29.138 1.00 8.91 133 ASN A C 1
ATOM 850 O O . ASN A 1 105 ? 39.579 49.890 -28.151 1.00 8.63 133 ASN A O 1
ATOM 855 N N . GLU A 1 106 ? 37.606 50.670 -29.049 1.00 8.98 134 GLU A N 1
ATOM 856 C CA . GLU A 1 106 ? 36.929 50.776 -27.771 1.00 10.05 134 GLU A CA 1
ATOM 857 C C . GLU A 1 106 ? 36.970 49.442 -27.017 1.00 8.43 134 GLU A C 1
ATOM 858 O O . GLU A 1 106 ? 37.166 49.442 -25.766 1.00 10.26 134 GLU A O 1
ATOM 864 N N . SER A 1 107 ? 36.812 48.323 -27.747 1.00 9.05 135 SER A N 1
ATOM 865 C CA . SER A 1 107 ? 36.849 46.992 -27.145 1.00 9.94 135 SER A CA 1
ATOM 866 C C . SER A 1 107 ? 38.195 46.636 -26.466 1.00 9.42 135 SER A C 1
ATOM 867 O O . SER A 1 107 ? 38.242 45.685 -25.680 1.00 11.45 135 SER A O 1
ATOM 870 N N . ASP A 1 108 ? 39.279 47.377 -26.784 1.00 8.16 136 ASP A N 1
ATOM 871 C CA . ASP A 1 108 ? 40.568 47.127 -26.187 1.00 8.57 136 ASP A CA 1
ATOM 872 C C . ASP A 1 108 ? 40.650 47.675 -24.772 1.00 7.66 136 ASP A C 1
ATOM 873 O O . ASP A 1 108 ? 41.539 47.290 -24.007 1.00 8.55 136 ASP A O 1
ATOM 878 N N . LEU A 1 109 ? 39.787 48.617 -24.401 1.00 8.09 137 LEU A N 1
ATOM 879 C CA . LEU A 1 109 ? 39.973 49.296 -23.115 1.00 7.44 137 LEU A CA 1
ATOM 880 C C . LEU A 1 109 ? 39.823 48.354 -21.943 1.00 6.83 137 LEU A C 1
ATOM 881 O O . LEU A 1 109 ? 40.502 48.508 -20.902 1.00 8.53 137 LEU A O 1
ATOM 886 N N . GLN A 1 110 ? 38.913 47.399 -22.076 1.00 6.80 138 GLN A N 1
ATOM 887 C CA . GLN A 1 110 ? 38.720 46.401 -21.042 1.00 6.88 138 GLN A CA 1
ATOM 888 C C . GLN A 1 110 ? 39.870 45.403 -20.858 1.00 8.03 138 GLN A C 1
ATOM 889 O O . GLN A 1 110 ? 39.773 44.517 -19.991 1.00 8.18 138 GLN A O 1
ATOM 895 N N . THR A 1 111 ? 40.908 45.517 -21.691 1.00 5.60 139 THR A N 1
ATOM 896 C CA . THR A 1 111 ? 42.102 44.690 -21.533 1.00 6.48 139 THR A CA 1
ATOM 897 C C . THR A 1 111 ? 43.190 45.413 -20.754 1.00 6.97 139 THR A C 1
ATOM 898 O O . THR A 1 111 ? 44.174 44.781 -20.354 1.00 8.80 139 THR A O 1
ATOM 902 N N . VAL A 1 112 ? 43.038 46.737 -20.550 1.00 6.69 140 VAL A N 1
ATOM 903 C CA . VAL A 1 112 ? 44.089 47.543 -19.922 1.00 6.61 140 VAL A CA 1
ATOM 904 C C . VAL A 1 112 ? 43.911 47.450 -18.404 1.00 6.95 140 VAL A C 1
ATOM 905 O O . VAL A 1 112 ? 42.846 47.767 -17.866 1.00 7.20 140 VAL A O 1
ATOM 909 N N . LYS A 1 113 ? 44.959 47.014 -17.721 1.00 7.90 141 LYS A N 1
ATOM 910 C CA A LYS A 1 113 ? 44.909 46.795 -16.286 0.70 7.15 141 LYS A CA 1
ATOM 911 C CA B LYS A 1 113 ? 44.909 46.818 -16.286 0.30 8.00 141 LYS A CA 1
ATOM 912 C C . LYS A 1 113 ? 46.272 47.082 -15.662 1.00 8.54 141 LYS A C 1
ATOM 913 O O . LYS A 1 113 ? 47.314 47.034 -16.342 1.00 11.84 141 LYS A O 1
ATOM 924 N N . ARG A 1 114 ? 46.248 47.371 -14.362 1.00 8.72 142 ARG A N 1
ATOM 925 C CA . ARG A 1 114 ? 47.443 47.552 -13.506 1.00 9.21 142 ARG A CA 1
ATOM 926 C C . ARG A 1 114 ? 47.362 46.452 -12.446 1.00 8.94 142 ARG A C 1
ATOM 927 O O . ARG A 1 114 ? 46.312 46.274 -11.819 1.00 10.21 142 ARG A O 1
ATOM 935 N N . THR A 1 115 ? 48.456 45.769 -12.192 1.00 8.67 143 THR A N 1
ATOM 936 C CA . THR A 1 115 ? 48.500 44.654 -11.237 1.00 8.49 143 THR A CA 1
ATOM 937 C C . THR A 1 115 ? 49.195 45.176 -10.001 1.00 7.84 143 THR A C 1
ATOM 938 O O . THR A 1 115 ? 50.207 45.898 -10.093 1.00 10.11 143 THR A O 1
ATOM 942 N N . THR A 1 116 ? 48.682 44.793 -8.844 1.00 6.38 144 THR A N 1
ATOM 943 C CA . THR A 1 116 ? 49.289 45.159 -7.562 1.00 7.35 144 THR A CA 1
ATOM 944 C C . THR A 1 116 ? 49.543 43.855 -6.818 1.00 8.33 144 THR A C 1
ATOM 945 O O . THR A 1 116 ? 48.629 43.058 -6.604 1.00 8.42 144 THR A O 1
ATOM 949 N N . ALA A 1 117 ? 50.794 43.632 -6.420 1.00 8.51 145 ALA A N 1
ATOM 950 C CA . ALA A 1 117 ? 51.145 42.368 -5.743 1.00 9.01 145 ALA A CA 1
ATOM 951 C C . ALA A 1 117 ? 50.413 42.187 -4.405 1.00 8.48 145 ALA A C 1
ATOM 952 O O . ALA A 1 117 ? 50.097 41.056 -4.021 1.00 9.85 145 ALA A O 1
ATOM 962 N N . PRO A 1 119 ? 47.236 43.777 -3.125 1.00 5.58 147 PRO A N 1
ATOM 963 C CA . PRO A 1 119 ? 46.167 44.694 -3.637 1.00 5.53 147 PRO A CA 1
ATOM 964 C C . PRO A 1 119 ? 45.164 45.093 -2.532 1.00 6.21 147 PRO A C 1
ATOM 965 O O . PRO A 1 119 ? 44.012 44.664 -2.499 1.00 5.73 147 PRO A O 1
ATOM 969 N N . TRP A 1 120 ? 45.673 45.885 -1.611 1.00 5.77 148 TRP A N 1
ATOM 970 C CA . TRP A 1 120 ? 44.920 46.406 -0.486 1.00 5.67 148 TRP A CA 1
ATOM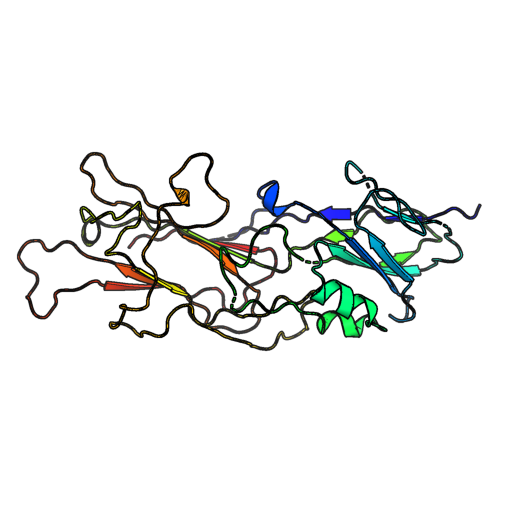 971 C C . TRP A 1 120 ? 45.691 47.610 0.043 1.00 6.37 148 TRP A C 1
ATOM 972 O O . TRP A 1 120 ? 46.768 47.9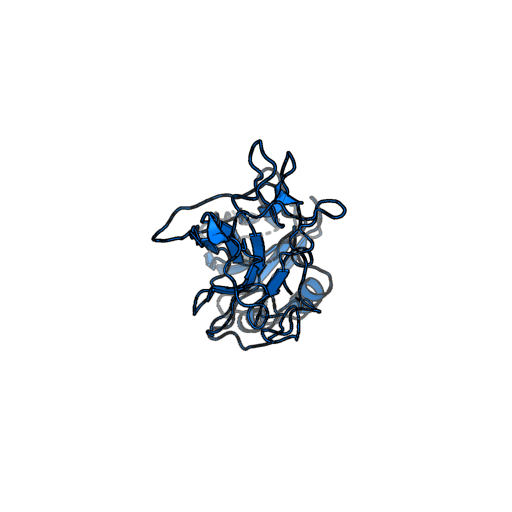56 -0.467 1.00 6.82 148 TRP A O 1
ATOM 983 N N . SER A 1 121 ? 45.135 48.309 1.025 1.00 6.02 149 SER A N 1
ATOM 984 C CA . SER A 1 121 ? 45.826 49.453 1.606 1.00 6.83 149 SER A CA 1
ATOM 985 C C . SER A 1 121 ? 47.078 48.978 2.348 1.00 7.44 149 SER A C 1
ATOM 986 O O . SER A 1 121 ? 47.014 47.936 3.046 1.00 8.48 149 SER A O 1
ATOM 989 N N . THR A 1 122 ? 48.201 49.701 2.225 1.00 10.20 150 THR A N 1
ATOM 990 C CA . THR A 1 122 ? 48.334 51.001 1.564 1.00 9.89 150 THR A CA 1
ATOM 991 C C . THR A 1 122 ? 48.987 50.965 0.166 1.00 8.57 150 THR A C 1
ATOM 992 O O . THR A 1 122 ? 49.228 52.015 -0.430 1.00 11.24 150 THR A O 1
ATOM 996 N N . ASP A 1 123 ? 49.227 49.768 -0.382 1.00 8.81 151 ASP A N 1
ATOM 997 C CA . ASP A 1 123 ? 49.753 49.711 -1.739 1.00 10.47 151 ASP A CA 1
ATOM 998 C C . ASP A 1 123 ? 48.791 50.211 -2.809 1.00 10.82 151 ASP A C 1
ATOM 999 O O . ASP A 1 123 ? 49.231 50.655 -3.882 1.00 15.01 151 ASP A O 1
ATOM 1004 N N . ILE A 1 124 ? 47.492 50.093 -2.550 1.00 7.55 152 ILE A N 1
ATOM 1005 C CA . ILE A 1 124 ? 46.492 50.798 -3.326 1.00 7.02 152 ILE A CA 1
ATOM 1006 C C . ILE A 1 124 ? 46.176 52.073 -2.517 1.00 8.89 152 ILE A C 1
ATOM 1007 O O . ILE A 1 124 ? 45.673 51.962 -1.400 1.00 10.23 152 ILE A O 1
ATOM 1012 N N . ALA A 1 125 ? 46.489 53.235 -3.084 1.00 8.41 153 ALA A N 1
ATOM 1013 C CA . ALA A 1 125 ? 46.354 54.518 -2.407 1.00 9.40 153 ALA A CA 1
ATOM 1014 C C . ALA A 1 125 ? 46.192 55.634 -3.441 1.00 9.15 153 ALA A C 1
ATOM 1015 O O . ALA A 1 125 ? 46.319 55.434 -4.641 1.00 9.35 153 ALA A O 1
ATOM 1017 N N . SER A 1 126 ? 45.936 56.831 -2.949 1.00 10.03 154 SER A N 1
ATOM 1018 C CA . SER A 1 126 ? 45.815 57.986 -3.811 1.00 9.21 154 SER A CA 1
ATOM 1019 C C . SER A 1 126 ? 47.142 58.208 -4.532 1.00 8.30 154 SER A C 1
ATOM 1020 O O . SER A 1 126 ? 48.218 58.007 -3.954 1.00 11.41 154 SER A O 1
ATOM 1023 N N . PRO A 1 127 ? 47.115 58.647 -5.790 1.00 8.86 155 PRO A N 1
ATOM 1024 C CA . PRO A 1 127 ? 45.920 58.962 -6.569 1.00 9.79 155 PRO A CA 1
ATOM 1025 C C . PRO A 1 127 ? 45.350 57.716 -7.244 1.00 7.98 155 PRO A C 1
ATOM 1026 O O . PRO A 1 127 ? 46.113 56.841 -7.676 1.00 9.66 155 PRO A O 1
ATOM 1030 N N . PHE A 1 128 ? 44.020 57.665 -7.329 1.00 7.18 156 PHE A N 1
ATOM 1031 C CA . PHE A 1 128 ? 43.316 56.467 -7.783 1.00 6.39 156 PHE A CA 1
ATOM 1032 C C . PHE A 1 128 ? 43.060 56.485 -9.281 1.00 6.56 156 PHE A C 1
ATOM 1033 O O . PHE A 1 128 ? 42.586 57.485 -9.825 1.00 7.50 156 PHE A O 1
ATOM 1041 N N . LEU A 1 129 ? 43.317 55.359 -9.930 1.00 6.70 157 LEU A N 1
ATOM 1042 C CA . LEU A 1 129 ? 42.864 55.210 -11.322 1.00 6.48 157 LEU A CA 1
ATOM 1043 C C . LEU A 1 129 ? 41.351 55.396 -11.423 1.00 6.37 157 LEU A C 1
ATOM 1044 O O . LEU A 1 129 ? 40.594 54.854 -10.630 1.00 7.14 157 LEU A O 1
ATOM 1057 N N . SER A 1 131 ? 38.017 56.073 -14.518 1.00 6.33 159 SER A N 1
ATOM 1058 C CA . SER A 1 131 ? 37.634 56.180 -15.931 1.00 7.12 159 SER A CA 1
ATOM 1059 C C . SER A 1 131 ? 36.171 56.539 -16.065 1.00 6.25 159 SER A C 1
ATOM 1060 O O . SER A 1 131 ? 35.376 56.303 -15.172 1.00 7.92 159 SER A O 1
ATOM 1063 N N . GLY A 1 132 ? 35.839 57.102 -17.215 1.00 7.34 160 GLY A N 1
ATOM 1064 C CA . GLY A 1 132 ? 34.462 57.440 -17.557 1.00 8.36 160 GLY A CA 1
ATOM 1065 C C . GLY A 1 132 ? 34.323 57.594 -19.034 1.00 8.22 160 GLY A C 1
ATOM 1066 O O . GLY A 1 132 ? 35.342 57.684 -19.753 1.00 7.59 160 GLY A O 1
ATOM 1067 N N . ASN A 1 133 ? 33.067 57.621 -19.492 1.00 8.18 161 ASN A N 1
ATOM 1068 C CA . ASN A 1 133 ? 32.822 57.819 -20.899 1.00 8.28 161 ASN A CA 1
ATOM 1069 C C . ASN A 1 133 ? 31.485 58.426 -21.170 1.00 8.96 161 ASN A C 1
ATOM 1070 O O . ASN A 1 133 ? 30.541 58.243 -20.377 1.00 9.62 161 ASN A O 1
ATOM 1075 N N . LYS A 1 134 ? 31.397 59.074 -22.324 1.00 7.72 162 LYS A N 1
ATOM 1076 C CA A LYS A 1 134 ? 30.122 59.607 -22.829 0.70 8.95 162 LYS A CA 1
ATOM 1077 C CA B LYS A 1 134 ? 30.125 59.586 -22.823 0.30 9.10 162 LYS A CA 1
ATOM 1078 C C . LYS A 1 134 ? 30.213 59.690 -24.337 1.00 9.22 162 LYS A C 1
ATOM 1079 O O . LYS A 1 134 ? 31.234 60.124 -24.856 1.00 9.20 162 LYS A O 1
ATOM 1090 N N . THR A 1 135 ? 29.147 59.319 -25.014 1.00 7.48 163 THR A N 1
ATOM 1091 C CA . THR A 1 135 ? 29.045 59.521 -26.419 1.00 7.83 163 THR A CA 1
ATOM 1092 C C . THR A 1 135 ? 28.434 60.900 -26.645 1.00 8.08 163 THR A C 1
ATOM 1093 O O . THR A 1 135 ? 27.468 61.273 -25.988 1.00 8.99 163 THR A O 1
ATOM 1097 N N . HIS A 1 136 ? 29.010 61.674 -27.555 1.00 7.70 164 HIS A N 1
ATOM 1098 C CA . HIS A 1 136 ? 28.620 63.079 -27.671 1.00 6.72 164 HIS A CA 1
ATOM 1099 C C . HIS A 1 136 ? 28.763 63.575 -29.085 1.00 8.91 164 HIS A C 1
ATOM 1100 O O . HIS A 1 136 ? 29.738 63.252 -29.745 1.00 9.89 164 HIS A O 1
ATOM 1107 N N . ASP A 1 137 ? 27.769 64.330 -29.557 1.00 8.42 165 ASP A N 1
ATOM 1108 C CA . ASP A 1 137 ? 27.812 64.937 -30.893 1.00 8.39 165 ASP A CA 1
ATOM 1109 C C . ASP A 1 137 ? 28.329 66.362 -30.765 1.00 8.29 165 ASP A C 1
ATOM 1110 O O . ASP A 1 137 ? 27.592 67.290 -30.398 1.00 8.29 165 ASP A O 1
ATOM 1115 N N . PHE A 1 138 ? 29.584 66.545 -31.117 1.00 7.66 166 PHE A N 1
ATOM 1116 C CA . PHE A 1 138 ? 30.212 67.876 -31.044 1.00 7.38 166 PHE A CA 1
ATOM 1117 C C . PHE A 1 138 ? 29.691 68.892 -32.066 1.00 8.83 166 PHE A C 1
ATOM 1118 O O . PHE A 1 138 ? 29.907 70.087 -31.885 1.00 9.23 166 PHE A O 1
ATOM 1126 N N . LEU A 1 139 ? 29.061 68.404 -33.135 1.00 10.51 167 LEU A N 1
ATOM 1127 C CA . LEU A 1 139 ? 28.412 69.301 -34.092 1.00 11.19 167 LEU A CA 1
ATOM 1128 C C . LEU A 1 139 ? 27.203 69.992 -33.472 1.00 11.23 167 LEU A C 1
ATOM 1129 O O . LEU A 1 139 ? 26.950 71.172 -33.745 1.00 16.48 167 LEU A O 1
ATOM 1134 N N . ALA A 1 140 ? 26.470 69.277 -32.617 1.00 12.46 168 ALA A N 1
ATOM 1135 C CA . ALA A 1 140 ? 25.324 69.853 -31.934 1.00 14.15 168 ALA A CA 1
ATOM 1136 C C . ALA A 1 140 ? 25.729 70.759 -30.775 1.00 12.05 168 ALA A C 1
ATOM 1137 O O . ALA A 1 140 ? 25.054 71.748 -30.491 1.00 13.97 168 ALA A O 1
ATOM 1139 N N . ASN A 1 141 ? 26.836 70.440 -30.110 1.00 11.64 169 ASN A N 1
ATOM 1140 C CA . ASN A 1 141 ? 27.291 71.227 -28.954 1.00 9.74 169 ASN A CA 1
ATOM 1141 C C . ASN A 1 141 ? 28.774 71.023 -28.804 1.00 8.97 169 ASN A C 1
ATOM 1142 O O . ASN A 1 141 ? 29.245 69.903 -28.561 1.00 9.63 169 ASN A O 1
ATOM 1147 N N . ARG A 1 142 ? 29.514 72.112 -28.925 1.00 7.83 170 ARG A N 1
ATOM 1148 C CA . ARG A 1 142 ? 30.957 72.024 -28.816 1.00 8.28 170 ARG A CA 1
ATOM 1149 C C . ARG A 1 142 ? 31.430 71.594 -27.435 1.00 7.19 170 ARG A C 1
ATOM 1150 O O . ARG A 1 142 ? 32.595 71.215 -27.289 1.00 8.36 170 ARG A O 1
ATOM 1158 N N . LEU A 1 143 ? 30.561 71.744 -26.432 1.00 7.69 171 LEU A N 1
ATOM 1159 C CA . LEU A 1 143 ? 30.846 71.357 -25.057 1.00 7.32 171 LEU A CA 1
ATOM 1160 C C . LEU A 1 143 ? 30.200 70.025 -24.719 1.00 8.49 171 LEU A C 1
ATOM 1161 O O . LEU A 1 143 ? 29.005 69.848 -24.918 1.00 8.77 171 LEU A O 1
ATOM 1166 N N . LEU A 1 144 ? 31.012 69.109 -24.184 1.00 8.37 172 LEU A N 1
ATOM 1167 C CA . LEU A 1 144 ? 30.535 67.868 -23.592 1.00 7.96 172 LEU A CA 1
ATOM 1168 C C . LEU A 1 144 ? 30.547 68.068 -22.060 1.00 7.35 172 LEU A C 1
ATOM 1169 O O . LEU A 1 144 ? 31.622 68.136 -21.438 1.00 10.18 172 LEU A O 1
ATOM 1174 N N . ASP A 1 145 ? 29.362 68.244 -21.496 1.00 9.43 173 ASP A N 1
ATOM 1175 C CA . ASP A 1 145 ? 29.144 68.412 -20.041 1.00 10.61 173 ASP A CA 1
ATOM 1176 C C . ASP A 1 145 ? 28.281 67.165 -19.667 1.00 10.75 173 ASP A C 1
ATOM 1177 O O . ASP A 1 145 ? 27.041 67.157 -19.902 1.00 13.01 173 ASP A O 1
ATOM 1182 N N . ASN A 1 146 ? 28.870 66.099 -19.147 1.00 9.22 174 ASN A N 1
ATOM 1183 C CA . ASN A 1 146 ? 30.237 65.973 -18.690 1.00 10.85 174 ASN A CA 1
ATOM 1184 C C . ASN A 1 146 ? 30.582 64.483 -18.719 1.00 9.62 174 ASN A C 1
ATOM 1185 O O . ASN A 1 146 ? 29.691 63.617 -18.883 1.00 10.19 174 ASN A O 1
ATOM 1190 N N . VAL A 1 147 ? 31.858 64.170 -18.579 1.00 9.37 175 VAL A N 1
ATOM 1191 C CA . VAL A 1 147 ? 32.258 62.781 -18.419 1.00 8.84 175 VAL A CA 1
ATOM 1192 C C . VAL A 1 147 ? 32.476 62.534 -16.926 1.00 8.90 175 VAL A C 1
ATOM 1193 O O . VAL A 1 147 ? 33.388 63.124 -16.330 1.00 8.95 175 VAL A O 1
ATOM 1197 N N . PRO A 1 148 ? 31.668 61.641 -16.337 1.00 9.32 176 PRO A N 1
ATOM 1198 C CA . PRO A 1 148 ? 31.880 61.312 -14.924 1.00 9.95 176 PRO A CA 1
ATOM 1199 C C . PRO A 1 148 ? 32.957 60.254 -14.729 1.00 8.05 176 PRO A C 1
ATOM 1200 O O . PRO A 1 148 ? 32.886 59.207 -15.322 1.00 9.76 176 PRO A O 1
ATOM 1204 N N . LEU A 1 149 ? 33.975 60.581 -13.947 1.00 7.99 177 LEU A N 1
ATOM 1205 C CA . LEU A 1 149 ? 35.079 59.685 -13.674 1.00 7.54 177 LEU A CA 1
ATOM 1206 C C . LEU A 1 149 ? 34.774 58.846 -12.457 1.00 8.27 177 LEU A C 1
ATOM 1207 O O . LEU A 1 149 ? 34.510 59.368 -11.375 1.00 10.07 177 LEU A O 1
ATOM 1212 N N . VAL A 1 150 ? 34.779 57.544 -12.684 1.00 7.12 178 VAL A N 1
ATOM 1213 C CA . VAL A 1 150 ? 34.473 56.560 -11.668 1.00 6.80 178 VAL A CA 1
ATOM 1214 C C . VAL A 1 150 ? 35.746 55.818 -11.233 1.00 6.32 178 VAL A C 1
ATOM 1215 O O . VAL A 1 150 ? 36.448 55.239 -12.055 1.00 6.64 178 VAL A O 1
ATOM 1219 N N . ARG A 1 151 ? 36.079 55.886 -9.943 1.00 6.11 179 ARG A N 1
ATOM 1220 C CA . ARG A 1 151 ? 37.247 55.198 -9.436 1.00 5.70 179 ARG A CA 1
ATOM 1221 C C . ARG A 1 151 ? 37.124 53.697 -9.765 1.00 5.75 179 ARG A C 1
ATOM 1222 O O . ARG A 1 151 ? 36.051 53.094 -9.651 1.00 7.09 179 ARG A O 1
ATOM 1230 N N . ALA A 1 152 ? 38.261 53.078 -10.116 1.00 5.90 180 ALA A N 1
ATOM 1231 C CA . ALA A 1 152 ? 38.318 51.679 -10.465 1.00 7.48 180 ALA A CA 1
ATOM 1232 C C . ALA A 1 152 ? 38.418 50.713 -9.292 1.00 6.84 180 ALA A C 1
ATOM 1233 O O . ALA A 1 152 ? 38.257 49.520 -9.445 1.00 10.23 180 ALA A O 1
ATOM 1235 N N . ILE A 1 153 ? 38.676 51.253 -8.113 1.00 7.36 181 ILE A N 1
ATOM 1236 C CA . ILE A 1 153 ? 38.739 50.469 -6.893 1.00 6.59 181 ILE A CA 1
ATOM 1237 C C . ILE A 1 153 ? 37.473 50.657 -6.063 1.00 5.97 181 ILE A C 1
ATOM 1238 O O . ILE A 1 153 ? 36.673 51.576 -6.303 1.00 7.16 181 ILE A O 1
ATOM 1243 N N . ALA A 1 154 ? 37.354 49.793 -5.058 1.00 5.89 182 ALA A N 1
ATOM 1244 C CA . ALA A 1 154 ? 36.300 49.866 -4.040 1.00 6.11 182 ALA A CA 1
ATOM 1245 C C . ALA A 1 154 ? 36.944 50.099 -2.675 1.00 6.30 182 ALA A C 1
ATOM 1246 O O . ALA A 1 154 ? 38.179 50.090 -2.544 1.00 6.54 182 ALA A O 1
ATOM 1248 N N . LYS A 1 155 ? 36.095 50.268 -1.667 1.00 6.46 183 LYS A N 1
ATOM 1249 C CA . LYS A 1 155 ? 36.539 50.541 -0.289 1.00 6.33 183 LYS A CA 1
ATOM 1250 C C . LYS A 1 155 ? 35.690 49.726 0.652 1.00 7.34 183 LYS A C 1
ATOM 1251 O O . LYS A 1 155 ? 34.490 49.601 0.449 1.00 8.11 183 LYS A O 1
ATOM 1257 N N . VAL A 1 156 ? 36.330 49.170 1.677 1.00 6.90 184 VAL A N 1
ATOM 1258 C CA . VAL A 1 156 ? 35.657 48.436 2.746 1.00 6.30 184 VAL A CA 1
ATOM 1259 C C . VAL A 1 156 ? 36.040 49.092 4.076 1.00 7.07 184 VAL A C 1
ATOM 1260 O O . VAL A 1 156 ? 37.206 49.352 4.367 1.00 7.28 184 VAL A O 1
ATOM 1264 N N . GLU A 1 157 ? 35.021 49.347 4.878 1.00 7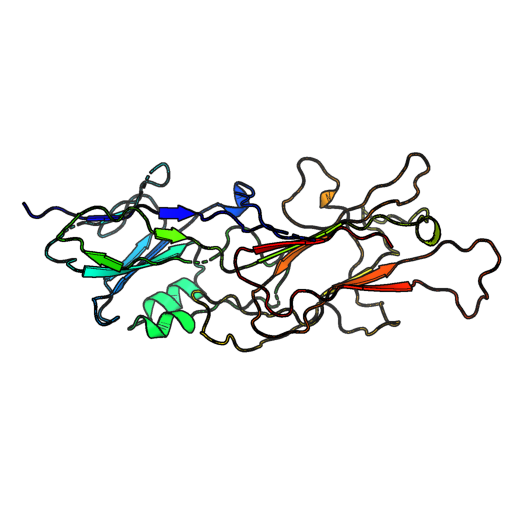.01 185 GLU A N 1
ATOM 1265 C CA . GLU A 1 157 ? 35.164 49.855 6.230 1.00 7.15 185 GLU A CA 1
ATOM 1266 C C . GLU A 1 157 ? 34.447 48.905 7.172 1.00 7.38 185 GLU A C 1
ATOM 1267 O O . GLU A 1 157 ? 33.226 48.702 7.044 1.00 8.64 185 GLU A O 1
ATOM 1273 N N . LEU A 1 158 ? 35.181 48.368 8.134 1.00 7.31 186 LEU A N 1
ATOM 1274 C CA . LEU A 1 158 ? 34.637 47.450 9.140 1.00 6.40 186 LEU A CA 1
ATOM 1275 C C . LEU A 1 158 ? 34.898 48.037 10.516 1.00 7.29 186 LEU A C 1
ATOM 1276 O O . LEU A 1 158 ? 36.036 48.232 10.908 1.00 8.12 186 LEU A O 1
ATOM 1281 N N . ASN A 1 159 ? 33.812 48.332 11.219 1.00 7.96 187 ASN A N 1
ATOM 1282 C CA . ASN A 1 159 ? 33.841 48.853 12.587 1.00 8.96 187 ASN A CA 1
ATOM 1283 C C . ASN A 1 159 ? 33.282 47.753 13.501 1.00 8.57 187 ASN A C 1
ATOM 1284 O O . ASN A 1 159 ? 32.136 47.314 13.366 1.00 8.70 187 ASN A O 1
ATOM 1289 N N . ILE A 1 160 ? 34.117 47.271 14.394 1.00 7.03 188 ILE A N 1
ATOM 1290 C CA . ILE A 1 160 ? 33.776 46.250 15.349 1.00 7.56 188 ILE A CA 1
ATOM 1291 C C . ILE A 1 160 ? 33.658 46.825 16.735 1.00 7.31 188 ILE A C 1
ATOM 1292 O O . ILE A 1 160 ? 34.575 47.485 17.215 1.00 8.32 188 ILE A O 1
ATOM 1297 N N . SER A 1 161 ? 32.522 46.570 17.371 1.00 7.07 189 SER A N 1
ATOM 1298 C CA A SER A 1 161 ? 32.360 46.873 18.774 0.70 7.90 189 SER A CA 1
ATOM 1299 C CA B SER A 1 161 ? 32.335 46.878 18.781 0.30 7.52 189 SER A CA 1
ATOM 1300 C C . SER A 1 161 ? 32.579 45.577 19.516 1.00 7.95 189 SER A C 1
ATOM 1301 O O . SER A 1 161 ? 31.994 44.562 19.171 1.00 9.40 189 SER A O 1
ATOM 1306 N N . LEU A 1 162 ? 33.458 45.609 20.526 1.00 7.64 190 LEU A N 1
ATOM 1307 C CA . LEU A 1 162 ? 33.816 44.395 21.259 1.00 8.95 190 LEU A CA 1
ATOM 1308 C C . LEU A 1 162 ? 32.942 44.191 22.485 1.00 8.94 190 LEU A C 1
ATOM 1309 O O . LEU A 1 162 ? 32.747 45.114 23.283 1.00 10.51 190 LEU A O 1
ATOM 1314 N N . SER A 1 163 ? 32.414 42.967 22.596 1.00 8.50 191 SER A N 1
ATOM 1315 C CA . SER A 1 163 ? 31.694 42.551 23.814 1.00 8.75 191 SER A CA 1
ATOM 1316 C C . SER A 1 163 ? 32.710 42.290 24.918 1.00 9.31 191 SER A C 1
ATOM 1317 O O . SER A 1 163 ? 33.939 42.249 24.681 1.00 9.91 191 SER A O 1
ATOM 1320 N N . GLU A 1 164 ? 32.231 42.102 26.149 1.00 9.07 192 GLU A N 1
ATOM 1321 C CA . GLU A 1 164 ? 33.152 42.104 27.275 1.00 10.80 192 GLU A CA 1
ATOM 1322 C C . GLU A 1 164 ? 34.139 40.932 27.211 1.00 10.32 192 GLU A C 1
ATOM 1323 O O . GLU A 1 164 ? 35.258 41.041 27.729 1.00 11.58 192 GLU A O 1
ATOM 1329 N N . LYS A 1 165 ? 33.724 39.831 26.594 1.00 9.87 193 LYS A N 1
ATOM 1330 C CA . LYS A 1 165 ? 34.582 38.649 26.392 1.00 10.79 193 LYS A CA 1
ATOM 1331 C C . LYS A 1 165 ? 35.885 39.022 25.671 1.00 10.24 193 LYS A C 1
ATOM 1332 O O . LYS A 1 165 ? 36.900 38.334 25.839 1.00 11.27 193 LYS A O 1
ATOM 1338 N N . PHE A 1 166 ? 35.846 40.068 24.835 1.00 9.66 194 PHE A N 1
ATOM 1339 C CA . PHE A 1 166 ? 37.015 40.436 24.019 1.00 8.31 194 PHE A CA 1
ATOM 1340 C C . PHE A 1 166 ? 37.698 41.727 24.480 1.00 7.96 194 PHE A C 1
ATOM 1341 O O . PHE A 1 166 ? 38.658 42.185 23.847 1.00 9.88 194 PHE A O 1
ATOM 1349 N N . GLN A 1 167 ? 37.231 42.308 25.583 1.00 7.81 195 GLN A N 1
ATOM 1350 C CA . GLN A 1 167 ? 37.786 43.551 26.103 1.00 8.54 195 GLN A CA 1
ATOM 1351 C C . GLN A 1 167 ? 38.977 43.295 27.014 1.00 10.63 195 GLN A C 1
ATOM 1352 O O . GLN A 1 167 ? 38.970 43.578 28.198 1.00 11.92 195 GLN A O 1
ATOM 1358 N N . ILE A 1 168 ? 40.028 42.758 26.417 1.00 9.22 196 ILE A N 1
ATOM 1359 C CA . ILE A 1 168 ? 41.301 42.622 27.125 1.00 9.06 196 ILE A CA 1
ATOM 1360 C C . ILE A 1 168 ? 41.974 43.986 27.268 1.00 8.17 196 ILE A C 1
ATOM 1361 O O . ILE A 1 168 ? 41.644 44.930 26.600 1.00 10.01 196 ILE A O 1
ATOM 1366 N N . VAL A 1 169 ? 42.952 44.047 28.159 1.00 8.27 197 VAL A N 1
ATOM 1367 C CA . VAL A 1 169 ? 43.924 45.115 28.159 1.00 9.24 197 VAL A CA 1
ATOM 1368 C C . VAL A 1 169 ? 45.054 44.664 27.241 1.00 9.28 197 VAL A C 1
ATOM 1369 O O . VAL A 1 169 ? 45.792 43.759 27.569 1.00 9.65 197 VAL A O 1
ATOM 1373 N N . PRO A 1 170 ? 45.150 45.254 26.052 1.00 9.11 198 PRO A N 1
ATOM 1374 C CA . PRO 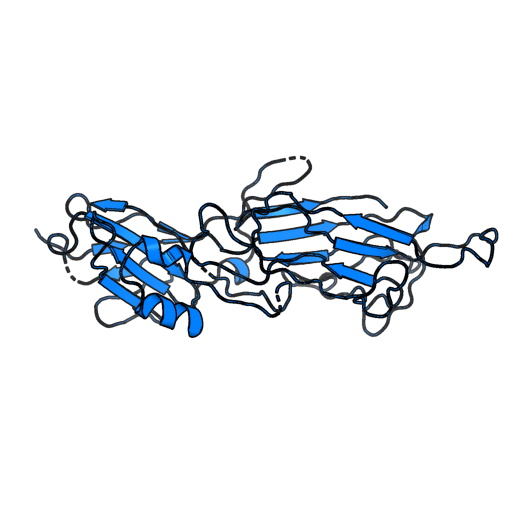A 1 170 ? 46.088 44.711 25.061 1.00 8.21 198 PRO A CA 1
ATOM 1375 C C . PRO A 1 170 ? 47.531 45.083 25.339 1.00 7.59 198 PRO A C 1
ATOM 1376 O O . PRO A 1 170 ? 47.820 46.148 25.880 1.00 10.61 198 PRO A O 1
ATOM 1380 N N . ILE A 1 171 ? 48.418 44.188 24.917 1.00 7.53 199 ILE A N 1
ATOM 1381 C CA . ILE A 1 171 ? 49.805 44.545 24.686 1.00 8.11 199 ILE A CA 1
ATOM 1382 C C . ILE A 1 171 ? 49.870 45.434 23.438 1.00 8.80 199 ILE A C 1
ATOM 1383 O O . ILE A 1 171 ? 49.356 45.069 22.367 1.00 11.12 199 ILE A O 1
ATOM 1388 N N . ILE A 1 172 ? 50.503 46.598 23.581 1.00 8.44 200 ILE A N 1
ATOM 1389 C CA . ILE A 1 172 ? 50.633 47.566 22.494 1.00 7.75 200 ILE A CA 1
ATOM 1390 C C . ILE A 1 172 ? 52.130 47.723 22.214 1.00 7.89 200 ILE A C 1
ATOM 1391 O O . ILE A 1 172 ? 52.930 48.009 23.119 1.00 10.54 200 ILE A O 1
ATOM 1396 N N . VAL A 1 173 ? 52.491 47.485 20.949 1.00 7.70 201 VAL A N 1
ATOM 1397 C CA . VAL A 1 173 ? 53.873 47.531 20.480 1.00 9.84 201 VAL A CA 1
ATOM 1398 C C . VAL A 1 173 ? 53.983 48.548 19.358 1.00 10.44 201 VAL A C 1
ATOM 1399 O O . VAL A 1 173 ? 53.501 48.320 18.246 1.00 10.36 201 VAL A O 1
ATOM 1403 N N . ASN A 1 174 ? 54.578 49.695 19.689 1.00 11.79 202 ASN A N 1
ATOM 1404 C CA . ASN A 1 174 ? 54.654 50.803 18.768 1.00 13.18 202 ASN A CA 1
ATOM 1405 C C . ASN A 1 174 ? 53.307 51.094 18.089 1.00 12.17 202 ASN A C 1
ATOM 1406 O O . ASN A 1 174 ? 53.197 51.259 16.864 1.00 13.76 202 ASN A O 1
ATOM 1411 N N . GLY A 1 175 ? 52.290 51.165 18.933 1.00 13.24 203 GLY A N 1
ATOM 1412 C CA . GLY A 1 175 ? 50.936 51.432 18.507 1.00 11.39 203 GLY A CA 1
ATOM 1413 C C . GLY A 1 175 ? 50.120 50.220 18.123 1.00 10.81 203 GLY A C 1
ATOM 1414 O O . GLY A 1 175 ? 48.892 50.281 18.151 1.00 10.73 203 GLY A O 1
ATOM 1415 N N . SER A 1 176 ? 50.767 49.138 17.708 1.00 8.79 204 SER A N 1
ATOM 1416 C CA . SER A 1 176 ? 50.033 47.955 17.215 1.00 9.10 204 SER A CA 1
ATOM 1417 C C . SER A 1 176 ? 49.527 47.116 18.374 1.00 8.22 204 SER A C 1
ATOM 1418 O O . SER A 1 176 ? 50.204 46.985 19.404 1.00 9.37 204 SER A O 1
ATOM 1421 N N . LEU A 1 177 ? 48.342 46.540 18.210 1.00 8.61 205 LEU A N 1
ATOM 1422 C CA . LEU A 1 177 ? 47.822 45.501 19.132 1.00 7.48 205 LEU A CA 1
ATOM 1423 C C . LEU A 1 177 ? 48.443 44.168 18.747 1.00 8.05 205 LEU A C 1
ATOM 1424 O O . LEU A 1 177 ? 47.999 43.513 17.802 1.00 10.06 205 LEU A O 1
ATOM 1429 N N . SER A 1 178 ? 49.487 43.781 19.462 1.00 9.80 206 SER A N 1
ATOM 1430 C CA . SER A 1 178 ? 50.295 42.648 19.076 1.00 10.63 206 SER A CA 1
ATOM 1431 C C . SER A 1 178 ? 49.575 41.302 19.155 1.00 12.71 206 SER A C 1
ATOM 1432 O O . SER A 1 178 ? 50.025 40.332 18.555 1.00 16.72 206 SER A O 1
ATOM 1435 N N . GLU A 1 179 ? 48.456 41.275 19.881 1.00 8.73 207 GLU A N 1
ATOM 1436 C CA . GLU A 1 179 ? 47.653 40.079 20.060 1.00 9.36 207 GLU A CA 1
ATOM 1437 C C . GLU A 1 179 ? 46.481 39.940 19.091 1.00 8.89 207 GLU A C 1
ATOM 1438 O O . GLU A 1 179 ? 45.859 38.870 19.037 1.00 12.10 207 GLU A O 1
ATOM 1444 N N . PHE A 1 180 ? 46.131 41.024 18.403 1.00 8.66 208 PHE A N 1
ATOM 1445 C CA . PHE A 1 180 ? 45.014 41.027 17.456 1.00 8.29 208 PHE A CA 1
ATOM 1446 C C . PHE A 1 180 ? 45.602 40.959 16.067 1.00 9.04 208 PHE A C 1
ATOM 1447 O O . PHE A 1 180 ? 46.503 41.722 15.760 1.00 11.53 208 PHE A O 1
ATOM 1455 N N . LYS A 1 181 ? 45.102 40.047 15.223 1.00 7.76 209 LYS A N 1
ATOM 1456 C CA . LYS A 1 181 ? 45.677 39.917 13.886 1.00 6.92 209 LYS A CA 1
ATOM 1457 C C . LYS A 1 181 ? 44.574 39.775 12.840 1.00 7.68 209 LYS A C 1
ATOM 1458 O O . LYS A 1 181 ? 43.447 39.464 13.160 1.00 8.07 209 LYS A O 1
ATOM 1464 N N . PHE A 1 182 ? 44.913 40.028 11.588 1.00 7.21 210 PHE A N 1
ATOM 1465 C CA . PHE A 1 182 ? 43.961 39.905 10.509 1.00 6.78 210 PHE A CA 1
ATOM 1466 C C . PHE A 1 182 ? 44.625 39.462 9.238 1.00 5.70 210 PHE A C 1
ATOM 1467 O O . PHE A 1 182 ? 45.858 39.559 9.068 1.00 7.06 210 PHE A O 1
ATOM 1475 N N . ARG A 1 183 ? 43.788 38.977 8.330 1.00 6.06 211 ARG A N 1
ATOM 1476 C CA . ARG A 1 183 ? 44.241 38.794 6.966 1.00 7.10 211 ARG A CA 1
ATOM 1477 C C . ARG A 1 183 ? 43.082 39.034 5.989 1.00 5.98 211 ARG A C 1
ATOM 1478 O O . ARG A 1 183 ? 41.874 38.899 6.325 1.00 5.86 211 ARG A O 1
ATOM 1486 N N . TYR A 1 184 ? 43.488 39.329 4.768 1.00 5.12 212 TYR A N 1
ATOM 1487 C CA . TYR A 1 184 ? 42.587 39.437 3.650 1.00 5.01 212 TYR A CA 1
ATOM 1488 C C . TYR A 1 184 ? 42.723 38.154 2.832 1.00 6.33 212 TYR A C 1
ATOM 1489 O O . TYR A 1 184 ? 43.834 37.698 2.535 1.00 6.92 212 TYR A O 1
ATOM 1498 N N . VAL A 1 185 ? 41.591 37.565 2.463 1.00 7.37 213 VAL A N 1
ATOM 1499 C CA . VAL A 1 185 ? 41.554 36.318 1.719 1.00 6.51 213 VAL A CA 1
ATOM 1500 C C . VAL A 1 185 ? 40.884 36.528 0.373 1.00 6.23 213 VAL A C 1
ATOM 1501 O O . VAL A 1 185 ? 39.787 37.110 0.278 1.00 7.23 213 VAL A O 1
ATOM 1505 N N . ASN A 1 186 ? 41.549 36.062 -0.682 1.00 5.10 214 ASN A N 1
ATOM 1506 C CA . ASN A 1 186 ? 40.986 36.040 -2.043 1.00 5.41 214 ASN A CA 1
ATOM 1507 C C . ASN A 1 186 ? 40.647 37.458 -2.530 1.00 6.02 214 ASN A C 1
ATOM 1508 O O . ASN A 1 186 ? 39.571 37.736 -3.023 1.00 7.51 214 ASN A O 1
ATOM 1513 N N . PHE A 1 187 ? 41.606 38.351 -2.388 1.00 5.10 215 PHE A N 1
ATOM 1514 C CA . PHE A 1 187 ? 41.496 39.683 -2.981 1.00 5.03 215 PHE A CA 1
ATOM 1515 C C . PHE A 1 187 ? 42.073 39.623 -4.408 1.00 4.48 215 PHE A C 1
ATOM 1516 O O . PHE A 1 187 ? 43.022 38.886 -4.693 1.00 6.95 215 PHE A O 1
ATOM 1524 N N . ASP A 1 188 ? 41.491 40.386 -5.313 1.00 4.90 216 ASP A N 1
ATOM 1525 C CA . ASP A 1 188 ? 41.938 40.403 -6.713 1.00 5.27 216 ASP A CA 1
ATOM 1526 C C . ASP A 1 188 ? 43.076 41.398 -6.937 1.00 5.28 216 ASP A C 1
ATOM 1527 O O . ASP A 1 188 ? 43.033 42.519 -6.436 1.00 5.31 216 ASP A O 1
ATOM 1532 N N . LYS A 1 189 ? 44.086 40.967 -7.688 1.00 5.80 217 LYS A N 1
ATOM 1533 C CA . LYS A 1 189 ? 45.272 41.773 -7.928 1.00 5.87 217 LYS A CA 1
ATOM 1534 C C . LYS A 1 189 ? 45.142 42.836 -9.031 1.00 5.21 217 LYS A C 1
ATOM 1535 O O . LYS A 1 189 ? 46.009 43.696 -9.140 1.00 6.07 217 LYS A O 1
ATOM 1541 N N . GLU A 1 190 ? 44.096 42.765 -9.844 1.00 5.06 218 GLU A N 1
ATOM 1542 C CA . GLU A 1 190 ? 44.033 43.602 -11.048 1.00 6.18 218 GLU A CA 1
ATOM 1543 C C . GLU A 1 190 ? 43.102 44.780 -10.886 1.00 5.79 218 GLU A C 1
ATOM 1544 O O . GLU A 1 190 ? 41.987 44.628 -10.361 1.00 6.03 218 GLU A O 1
ATOM 1550 N N . THR A 1 191 ? 43.549 45.926 -11.369 1.00 5.54 219 THR A N 1
ATOM 1551 C CA . THR A 1 191 ? 42.706 47.100 -11.501 1.00 5.76 219 THR A CA 1
ATOM 1552 C C . THR A 1 191 ? 42.561 47.342 -12.996 1.00 5.91 219 THR A C 1
ATOM 1553 O O . THR A 1 191 ? 43.476 47.862 -13.641 1.00 6.99 219 THR A O 1
ATOM 1557 N N . TYR A 1 192 ? 41.396 46.993 -13.532 1.00 5.97 220 TYR A N 1
ATOM 1558 C CA . TYR A 1 192 ? 41.069 47.244 -14.938 1.00 6.53 220 TYR A CA 1
ATOM 1559 C C . TYR A 1 192 ? 40.642 48.701 -15.170 1.00 6.61 220 TYR A C 1
ATOM 1560 O O . TYR A 1 192 ? 39.921 49.289 -14.368 1.00 7.09 220 TYR A O 1
ATOM 1569 N N . VAL A 1 193 ? 41.050 49.281 -16.288 1.00 6.69 221 VAL A N 1
ATOM 1570 C CA . VAL A 1 193 ? 40.591 50.629 -16.630 1.00 6.17 221 VAL A CA 1
ATOM 1571 C C . VAL A 1 193 ? 39.056 50.654 -16.841 1.00 7.21 221 VAL A C 1
ATOM 1572 O O . VAL A 1 193 ? 38.344 51.534 -16.344 1.00 8.47 221 VAL A O 1
ATOM 1576 N N . VAL A 1 194 ? 38.595 49.689 -17.628 1.00 7.27 222 VAL A N 1
ATOM 1577 C CA . VAL A 1 194 ? 37.177 49.419 -17.868 1.00 7.59 222 VAL A CA 1
ATOM 1578 C C . VAL A 1 194 ? 36.989 47.969 -17.536 1.00 6.80 222 VAL A C 1
ATOM 1579 O O . VAL A 1 194 ? 37.748 47.111 -17.987 1.00 7.33 222 VAL A O 1
ATOM 1583 N N . LYS A 1 195 ? 35.972 47.651 -16.739 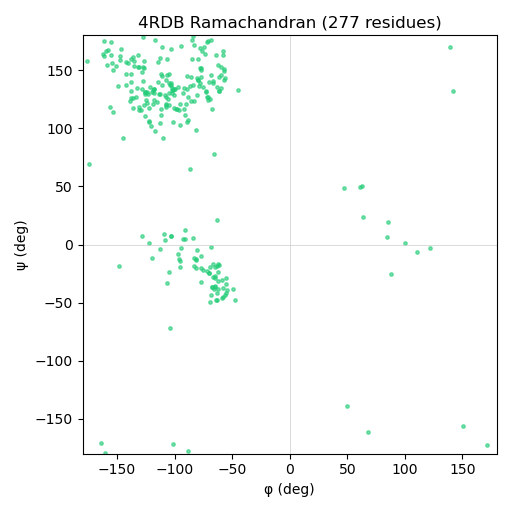1.00 7.24 223 LYS A N 1
ATOM 1584 C CA . LYS A 1 195 ? 35.776 46.255 -16.320 1.00 6.51 223 LYS A CA 1
ATOM 1585 C C . LYS A 1 195 ? 35.251 45.444 -17.502 1.00 6.91 223 LYS A C 1
ATOM 1586 O O . LYS A 1 195 ? 34.282 45.871 -18.163 1.00 7.81 223 LYS A O 1
ATOM 1592 N N . PRO A 1 196 ? 35.853 44.278 -17.773 1.00 6.92 224 PRO A N 1
ATOM 1593 C CA . PRO A 1 196 ? 35.170 43.366 -18.713 1.00 7.32 224 PRO A CA 1
ATOM 1594 C C . PRO A 1 196 ? 33.769 42.998 -18.240 1.00 6.25 224 PRO A C 1
ATOM 1595 O O . PRO A 1 196 ? 33.445 43.130 -17.053 1.00 8.01 224 PRO A O 1
ATOM 1599 N N . THR A 1 197 ? 32.942 42.490 -19.133 1.00 7.77 225 THR A N 1
ATOM 1600 C CA . THR A 1 197 ? 31.579 42.122 -18.734 1.00 7.74 225 THR A CA 1
ATOM 1601 C C . THR A 1 197 ? 31.609 41.126 -17.556 1.00 8.14 225 THR A C 1
ATOM 1602 O O . THR A 1 197 ? 30.877 41.289 -16.574 1.00 9.26 225 THR A O 1
ATOM 1606 N N . THR A 1 198 ? 32.514 40.141 -17.665 1.00 7.17 226 THR A N 1
ATOM 1607 C CA . THR A 1 198 ? 32.843 39.268 -16.557 1.00 9.13 226 THR A CA 1
ATOM 1608 C C . THR A 1 198 ? 34.326 39.387 -16.315 1.00 8.15 226 THR A C 1
ATOM 1609 O O . THR A 1 198 ? 35.141 38.909 -17.097 1.00 8.24 226 THR A O 1
ATOM 1613 N N . LYS A 1 199 ? 34.679 40.083 -15.230 1.00 7.04 227 LYS A N 1
ATOM 1614 C CA . LYS A 1 199 ? 36.081 40.247 -14.895 1.00 7.33 227 LYS A CA 1
ATOM 1615 C C . LYS A 1 199 ? 36.682 38.909 -14.443 1.00 6.80 227 LYS A C 1
ATOM 1616 O O . LYS A 1 199 ? 36.168 38.280 -13.532 1.00 7.72 227 LYS A O 1
ATOM 1622 N N . PRO A 1 200 ? 37.781 38.463 -15.077 1.00 8.13 228 PRO A N 1
ATOM 1623 C CA . PRO A 1 200 ? 38.408 37.216 -14.597 1.00 8.47 228 PRO A CA 1
ATOM 1624 C C . PRO A 1 200 ? 39.104 37.383 -13.249 1.00 8.24 228 PRO A C 1
ATOM 1625 O O . PRO A 1 200 ? 39.206 38.501 -12.711 1.00 8.89 228 PRO A O 1
ATOM 1629 N N . ASP A 1 201 ? 39.596 36.258 -12.730 1.00 7.06 229 ASP A N 1
ATOM 1630 C CA . ASP A 1 201 ? 40.168 36.219 -11.384 1.00 8.86 229 ASP A CA 1
ATOM 1631 C C . ASP A 1 201 ? 41.715 36.200 -11.401 1.00 8.24 229 ASP A C 1
ATOM 1632 O O . ASP A 1 201 ? 42.350 35.462 -12.167 1.00 9.46 229 ASP A O 1
ATOM 1637 N N . ASN A 1 202 ? 42.308 36.958 -10.487 1.00 6.29 230 ASN A N 1
ATOM 1638 C CA . ASN A 1 202 ? 43.739 36.876 -10.200 1.00 6.64 230 ASN A CA 1
ATOM 1639 C C . ASN A 1 202 ? 43.870 37.114 -8.710 1.00 6.96 230 ASN A C 1
ATOM 1640 O O . ASN A 1 202 ? 43.894 38.252 -8.269 1.00 7.17 230 ASN A O 1
ATOM 1645 N N . LEU A 1 203 ? 43.845 36.037 -7.940 1.00 6.80 231 LEU A N 1
ATOM 1646 C CA . LEU A 1 203 ? 43.567 36.131 -6.509 1.00 6.61 231 LEU A CA 1
ATOM 1647 C C . LEU A 1 203 ? 44.770 35.916 -5.633 1.00 6.12 231 LEU A C 1
ATOM 1648 O O . LEU A 1 203 ? 45.660 35.089 -5.947 1.00 8.01 231 LEU A O 1
ATOM 1653 N N . ILE A 1 204 ? 44.787 36.639 -4.507 1.00 6.00 232 ILE A N 1
ATOM 1654 C CA . ILE A 1 204 ? 45.875 36.488 -3.530 1.00 6.29 232 ILE A CA 1
ATOM 1655 C C . ILE A 1 204 ? 45.343 36.804 -2.135 1.00 8.11 232 ILE A C 1
ATOM 1656 O O . ILE A 1 204 ? 44.399 37.574 -1.995 1.00 7.17 232 ILE A O 1
ATOM 1661 N N . SER A 1 205 ? 45.972 36.228 -1.115 1.00 6.63 233 SER A N 1
ATOM 1662 C CA . SER A 1 205 ? 45.643 36.500 0.264 1.00 6.49 233 SER A CA 1
ATOM 1663 C C . SER A 1 205 ? 46.839 37.188 0.907 1.00 6.01 233 SER A C 1
ATOM 1664 O O . SER A 1 205 ? 47.980 37.034 0.450 1.00 7.41 233 SER A O 1
ATOM 1667 N N . SER A 1 206 ? 46.597 37.931 1.987 1.00 6.40 234 SER A N 1
ATOM 1668 C CA . SER A 1 206 ? 47.664 38.713 2.603 1.00 6.85 234 SER A CA 1
ATOM 1669 C C . SER A 1 206 ? 48.547 37.879 3.532 1.00 7.61 234 SER A C 1
ATOM 1670 O O . SER A 1 206 ? 49.605 38.341 3.958 1.00 9.55 234 SER A O 1
ATOM 1673 N N . ALA A 1 207 ? 48.082 36.674 3.851 1.00 6.23 235 ALA A N 1
ATOM 1674 C CA . ALA A 1 207 ? 48.774 35.726 4.674 1.00 7.52 235 ALA A CA 1
ATOM 1675 C C . ALA A 1 207 ? 48.330 34.325 4.307 1.00 9.60 235 ALA A C 1
ATOM 1676 O O . ALA A 1 207 ? 47.188 34.133 3.850 1.00 10.12 235 ALA A O 1
ATOM 1678 N N . ASN A 1 208 ? 49.234 33.350 4.479 1.00 12.05 236 ASN A N 1
ATOM 1679 C CA . ASN A 1 208 ? 48.930 31.968 4.078 1.00 15.98 236 ASN A CA 1
ATOM 1680 C C . ASN A 1 208 ? 48.408 31.076 5.177 1.00 13.84 236 ASN A C 1
ATOM 1681 O O . ASN A 1 208 ? 47.793 30.056 4.915 1.00 19.18 236 ASN A O 1
ATOM 1686 N N . GLY A 1 209 ? 48.633 31.463 6.417 1.00 12.18 237 GLY A N 1
ATOM 1687 C CA . GLY A 1 209 ? 48.177 30.675 7.546 1.00 12.76 237 GLY A CA 1
ATOM 1688 C C . GLY A 1 209 ? 46.670 30.541 7.574 1.00 13.64 237 GLY A C 1
ATOM 1689 O O . GLY A 1 209 ? 45.940 31.520 7.441 1.00 13.63 237 GLY A O 1
ATOM 1690 N N . VAL A 1 210 ? 46.225 29.314 7.764 1.00 15.07 238 VAL A N 1
ATOM 1691 C CA . VAL A 1 210 ? 44.835 29.010 7.979 1.00 16.16 238 VAL A CA 1
ATOM 1692 C C . VAL A 1 210 ? 44.629 28.819 9.467 1.00 17.29 238 VAL A C 1
ATOM 1693 O O . VAL A 1 210 ? 45.408 28.154 10.168 1.00 19.51 238 VAL A O 1
ATOM 1697 N N . TRP A 1 211 ? 43.569 29.444 9.952 1.00 16.10 239 TRP A N 1
ATOM 1698 C CA . TRP A 1 211 ? 43.197 29.340 11.342 1.00 18.17 239 TRP A CA 1
ATOM 1699 C C . TRP A 1 21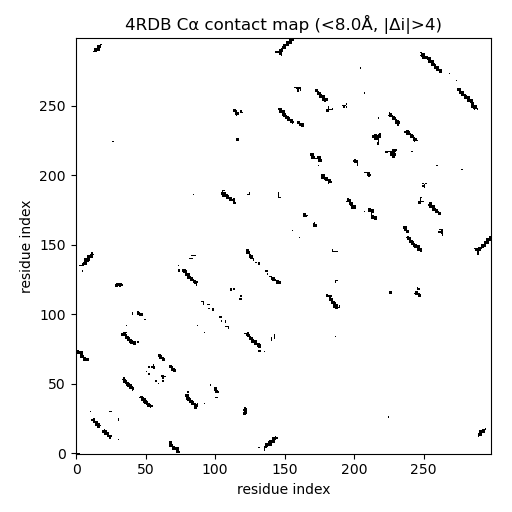1 ? 43.286 27.877 11.789 1.00 17.67 239 TRP A C 1
ATOM 1700 O O . TRP A 1 211 ? 42.754 27.017 11.087 1.00 22.74 239 TRP A O 1
ATOM 1711 N N . PRO A 1 212 ? 43.896 27.571 12.940 1.00 20.86 240 PRO A N 1
ATOM 1712 C CA . PRO A 1 212 ? 44.390 28.526 13.953 1.00 20.55 240 PRO A CA 1
ATOM 1713 C C . PRO A 1 212 ? 45.841 29.003 13.823 1.00 16.09 240 PRO A C 1
ATOM 1714 O O . PRO A 1 212 ? 46.355 29.606 14.774 1.00 14.71 240 PRO A O 1
ATOM 1718 N N . GLN A 1 213 ? 46.486 28.737 12.680 1.00 15.75 241 GLN A N 1
ATOM 1719 C CA A GLN A 1 213 ? 47.857 29.201 12.429 0.55 14.65 241 GLN A CA 1
ATOM 1720 C CA B GLN A 1 213 ? 47.845 29.190 12.439 0.45 14.25 241 GLN A CA 1
ATOM 1721 C C . GLN A 1 213 ? 47.793 30.653 11.946 1.00 13.13 241 GLN A C 1
ATOM 1722 O O . GLN A 1 213 ? 47.550 30.921 10.780 1.00 15.41 241 GLN A O 1
ATOM 1733 N N . ILE A 1 214 ? 47.998 31.587 12.867 1.00 9.50 242 ILE A N 1
ATOM 1734 C CA . ILE A 1 214 ? 47.947 33.039 12.592 1.00 9.36 242 ILE A CA 1
ATOM 1735 C C . ILE A 1 214 ? 49.302 33.760 12.622 1.00 7.80 242 ILE A C 1
ATOM 1736 O O . ILE A 1 214 ? 49.377 34.987 12.510 1.00 8.47 242 ILE A O 1
ATOM 1741 N N . THR A 1 215 ? 50.373 32.975 12.709 1.00 9.57 243 THR A N 1
ATOM 1742 C CA . THR A 1 215 ? 51.739 33.474 12.788 1.00 8.29 243 THR A CA 1
ATOM 1743 C C . THR A 1 215 ? 52.041 34.549 11.740 1.00 8.39 243 THR A C 1
ATOM 1744 O O . THR A 1 215 ? 52.570 35.600 12.054 1.00 9.02 243 THR A O 1
ATOM 1748 N N . ASP A 1 216 ? 51.656 34.254 10.493 1.00 9.40 244 ASP A N 1
ATOM 1749 C CA . ASP A 1 216 ? 51.982 35.130 9.365 1.00 9.90 244 ASP A CA 1
ATOM 1750 C C . ASP A 1 216 ? 50.899 36.166 9.054 1.00 9.34 244 ASP A C 1
ATOM 1751 O O . ASP A 1 216 ? 51.035 36.969 8.121 1.00 10.01 244 ASP A O 1
ATOM 1756 N N . TRP A 1 217 ? 49.851 36.210 9.892 1.00 8.53 245 TRP A N 1
ATOM 1757 C CA . TRP A 1 217 ? 48.855 37.274 9.718 1.00 6.73 245 TRP A CA 1
ATOM 1758 C C . TRP A 1 217 ? 49.435 38.609 10.161 1.00 7.13 245 TRP A C 1
ATOM 1759 O O . TRP A 1 217 ? 50.563 38.683 10.653 1.00 9.59 245 TRP A O 1
ATOM 1770 N N . THR A 1 218 ? 48.693 39.677 9.953 1.00 7.87 246 THR A N 1
ATOM 1771 C CA . THR A 1 218 ? 49.137 41.044 10.196 1.00 7.47 246 THR A CA 1
ATOM 1772 C C . THR A 1 218 ? 48.599 41.572 11.523 1.00 8.29 246 THR A C 1
ATOM 1773 O O . THR A 1 218 ? 47.416 41.402 11.832 1.00 8.69 246 THR A O 1
ATOM 1777 N N . VAL A 1 219 ? 49.468 42.196 12.318 1.00 8.27 247 VAL A N 1
ATOM 1778 C CA A VAL A 1 219 ? 49.004 42.793 13.588 0.60 9.32 247 VAL A CA 1
ATOM 1779 C CA B VAL A 1 219 ? 49.068 42.831 13.565 0.40 9.75 247 VAL A CA 1
ATOM 1780 C C . VAL A 1 219 ? 48.110 44.001 13.313 1.00 9.55 247 VAL A C 1
ATOM 1781 O O . VAL A 1 219 ? 48.245 44.718 12.314 1.00 10.12 247 VAL A O 1
ATOM 1788 N N . TRP A 1 220 ? 47.166 44.204 14.215 1.00 9.08 248 TRP A N 1
ATOM 1789 C CA . TRP A 1 220 ? 46.246 45.293 14.118 1.00 9.19 248 TRP A CA 1
ATOM 1790 C C . TRP A 1 220 ? 47.030 46.560 14.465 1.00 9.75 248 TRP A C 1
ATOM 1791 O O . TRP A 1 220 ? 47.738 46.597 15.480 1.00 14.56 248 TRP A O 1
ATOM 1802 N N . GLY A 1 221 ? 46.902 47.596 13.650 1.00 9.34 249 GLY A N 1
ATOM 1803 C CA . GLY A 1 221 ? 47.613 48.850 13.829 1.00 9.05 249 GLY A CA 1
ATOM 1804 C C . GLY A 1 221 ? 46.778 49.985 14.441 1.00 8.41 249 GLY A C 1
ATOM 1805 O O . GLY A 1 221 ? 45.641 49.800 14.909 1.00 9.05 249 GLY A O 1
ATOM 1806 N N . ALA A 1 222 ? 47.360 51.169 14.439 1.00 9.02 250 ALA A N 1
ATOM 1807 C CA . ALA A 1 222 ? 46.867 52.351 15.113 1.00 9.66 250 ALA A CA 1
ATOM 1808 C C . ALA A 1 222 ? 46.782 53.560 14.187 1.00 10.57 250 ALA A C 1
ATOM 1809 O O . ALA A 1 222 ? 46.446 54.650 14.637 1.00 11.08 250 ALA A O 1
ATOM 1811 N N . SER A 1 223 ? 47.004 53.372 12.878 1.00 9.94 251 SER A N 1
ATOM 1812 C CA . SER A 1 223 ? 47.020 54.536 11.969 1.00 11.66 251 SER A CA 1
ATOM 1813 C C . SER A 1 223 ? 45.744 55.358 11.950 1.00 9.04 251 SER A C 1
ATOM 1814 O O . SER A 1 223 ? 45.809 56.569 11.769 1.00 11.78 251 SER A O 1
ATOM 1817 N N . LEU A 1 224 ? 44.577 54.706 12.182 1.00 8.82 252 LEU A N 1
ATOM 1818 C CA . LEU A 1 224 ? 43.319 55.428 12.179 1.00 8.81 252 LEU A CA 1
ATOM 1819 C C . LEU A 1 224 ? 43.042 56.165 13.481 1.00 9.36 252 LEU A C 1
ATOM 1820 O O . LEU A 1 224 ? 42.060 56.907 13.569 1.00 11.55 252 LEU A O 1
ATOM 1825 N N . ASN A 1 225 ? 43.903 55.995 14.476 1.00 8.76 253 ASN A N 1
ATOM 1826 C CA . ASN A 1 225 ? 43.640 56.603 15.769 1.00 9.72 253 ASN A CA 1
ATOM 1827 C C . ASN A 1 225 ? 44.058 58.056 15.883 1.00 12.52 253 ASN A C 1
ATOM 1828 O O . ASN A 1 225 ? 43.667 58.762 16.812 1.00 13.71 253 ASN A O 1
ATOM 1833 N N . THR A 1 226 ? 44.928 58.471 14.968 1.00 11.93 254 THR A N 1
ATOM 1834 C CA . THR A 1 226 ? 45.518 59.781 15.043 1.00 13.81 254 THR A CA 1
ATOM 1835 C C . THR A 1 226 ? 44.613 60.812 14.401 1.00 14.67 254 THR A C 1
ATOM 1836 O O . THR A 1 226 ? 43.558 60.512 13.836 1.00 15.50 254 THR A O 1
ATOM 1840 N N . SER A 1 227 ? 45.040 62.049 14.505 1.00 14.68 255 SER A N 1
ATOM 1841 C CA . SER A 1 227 ? 44.264 63.190 14.015 1.00 12.96 255 SER A CA 1
ATOM 1842 C C . SER A 1 227 ? 45.199 64.156 13.315 1.00 14.27 255 SER A C 1
ATOM 1843 O O . SER A 1 227 ? 46.211 64.524 13.887 1.00 14.96 255 SER A O 1
ATOM 1846 N N . PRO A 1 228 ? 44.915 64.524 12.067 1.00 13.22 256 PRO A N 1
ATOM 1847 C CA . PRO A 1 228 ? 43.847 63.954 11.248 1.00 13.17 256 PRO A CA 1
ATOM 1848 C C . PRO A 1 228 ? 44.121 62.506 10.843 1.00 12.77 256 PRO A C 1
ATOM 1849 O O . PRO A 1 228 ? 45.299 62.133 10.593 1.00 14.25 256 PRO A O 1
ATOM 1853 N N . ALA A 1 229 ? 43.058 61.707 10.755 1.00 13.82 257 ALA A N 1
ATOM 1854 C CA . ALA A 1 229 ? 43.214 60.301 10.391 1.00 14.09 257 ALA A CA 1
ATOM 1855 C C . ALA A 1 229 ? 43.446 60.139 8.904 1.00 10.73 257 ALA A C 1
ATOM 1856 O O . ALA A 1 229 ? 42.853 60.899 8.084 1.00 13.34 257 ALA A O 1
ATOM 1858 N N . PRO A 1 230 ? 44.282 59.172 8.531 1.00 13.06 258 PRO A N 1
ATOM 1859 C CA . PRO A 1 230 ? 44.355 58.780 7.130 1.00 12.04 258 PRO A CA 1
ATOM 1860 C C . PRO A 1 230 ? 43.026 58.175 6.633 1.00 10.46 258 PRO A C 1
ATOM 1861 O O . PRO A 1 230 ? 42.157 57.770 7.413 1.00 10.93 258 PRO A O 1
ATOM 1865 N N . ASP A 1 231 ? 42.877 58.111 5.312 1.00 9.42 259 ASP A N 1
ATOM 1866 C CA . ASP A 1 231 ? 41.649 57.583 4.714 1.00 9.90 259 ASP A CA 1
ATOM 1867 C C . ASP A 1 231 ? 41.539 56.072 4.885 1.00 9.13 259 ASP A C 1
ATOM 1868 O O . ASP A 1 231 ? 40.439 55.537 4.843 1.00 13.38 259 ASP A O 1
ATOM 1873 N N . ALA A 1 232 ? 42.664 55.396 5.087 1.00 8.55 260 ALA A N 1
ATOM 1874 C CA . ALA A 1 232 ? 42.694 53.937 5.225 1.00 8.59 260 ALA A CA 1
ATOM 1875 C C . ALA A 1 232 ? 43.670 53.559 6.300 1.00 9.49 260 ALA A C 1
ATOM 1876 O O . ALA A 1 232 ? 44.604 54.323 6.604 1.00 11.55 260 ALA A O 1
ATOM 1878 N N . GLY A 1 233 ? 43.468 52.377 6.876 1.00 7.89 261 GLY A N 1
ATOM 1879 C CA . GLY A 1 233 ? 44.381 51.893 7.888 1.00 6.63 261 GLY A CA 1
ATOM 1880 C C . GLY A 1 233 ? 43.642 50.989 8.870 1.00 7.29 261 GLY A C 1
ATOM 1881 O O . GLY A 1 233 ? 42.627 50.427 8.551 1.00 7.81 261 GLY A O 1
ATOM 1882 N N . THR A 1 234 ? 44.185 50.875 10.087 1.00 6.86 262 THR A N 1
ATOM 1883 C CA . THR A 1 234 ? 43.574 50.154 11.199 1.00 6.83 262 THR A CA 1
ATOM 1884 C C . THR A 1 234 ? 43.612 51.023 12.433 1.00 7.09 262 THR A C 1
ATOM 1885 O O . THR A 1 234 ? 44.464 51.911 12.557 1.00 7.85 262 THR A O 1
ATOM 1889 N N . GLY A 1 235 ? 42.649 50.801 13.332 1.00 7.14 263 GLY A N 1
ATOM 1890 C CA . GLY A 1 235 ? 42.625 51.540 14.576 1.00 5.88 263 GLY A CA 1
ATOM 1891 C C . GLY A 1 235 ? 41.800 50.846 15.614 1.00 6.31 263 GLY A C 1
ATOM 1892 O O . GLY A 1 235 ? 41.283 49.722 15.368 1.00 7.43 263 GLY A O 1
ATOM 1893 N N . TYR A 1 236 ? 41.731 51.480 16.777 1.00 6.09 264 TYR A N 1
ATOM 1894 C CA . TYR A 1 236 ? 41.062 50.893 17.914 1.00 6.51 264 TYR A CA 1
ATOM 1895 C C . TYR A 1 236 ? 40.757 51.958 18.939 1.00 6.88 264 TYR A C 1
ATOM 1896 O O . TYR A 1 236 ? 41.353 53.011 18.906 1.00 8.46 264 TYR A O 1
ATOM 1905 N N . THR A 1 237 ? 39.864 51.623 19.870 1.00 6.80 265 THR A N 1
ATOM 1906 C CA . THR A 1 237 ? 39.480 52.453 20.982 1.00 8.40 265 THR A CA 1
ATOM 1907 C C . THR A 1 237 ? 39.820 51.755 22.275 1.00 6.80 265 THR A C 1
ATOM 1908 O O . THR A 1 237 ? 39.485 50.589 22.465 1.00 7.44 265 THR A O 1
ATOM 1912 N N . LEU A 1 238 ? 40.457 52.510 23.183 1.00 8.23 266 LEU A N 1
ATOM 1913 C CA . LEU A 1 238 ? 40.676 52.046 24.558 1.00 9.84 266 LEU A CA 1
ATOM 1914 C C . LEU A 1 238 ? 39.826 52.859 25.501 1.00 10.73 266 LEU A C 1
ATOM 1915 O O . LEU A 1 238 ? 39.663 54.079 25.322 1.00 11.08 266 LEU A O 1
ATOM 1920 N N . ASP A 1 239 ? 39.340 52.197 26.535 1.00 10.36 267 ASP A N 1
ATOM 1921 C CA . ASP A 1 239 ? 38.607 52.888 27.591 1.00 12.91 267 ASP A CA 1
ATOM 1922 C C . ASP A 1 239 ? 39.568 53.481 28.617 1.00 15.29 267 ASP A C 1
ATOM 1923 O O . ASP A 1 239 ? 40.796 53.381 28.476 1.00 14.49 267 ASP A O 1
ATOM 1928 N N . ALA A 1 240 ? 39.011 54.156 29.628 1.00 17.39 268 ALA A N 1
ATOM 1929 C CA . ALA A 1 240 ? 39.832 54.826 30.647 1.00 19.03 268 ALA A CA 1
ATOM 1930 C C . ALA A 1 240 ? 40.700 53.872 31.458 1.00 22.90 268 ALA A C 1
ATOM 1931 O O . ALA A 1 240 ? 41.703 54.294 32.032 1.00 32.41 268 ALA A O 1
ATOM 1933 N N . ASN A 1 241 ? 40.293 52.606 31.531 1.00 22.41 269 ASN A N 1
ATOM 1934 C CA . ASN A 1 241 ? 41.085 51.553 32.177 1.00 24.72 269 ASN A CA 1
ATOM 1935 C C . ASN A 1 241 ? 42.037 50.819 31.240 1.00 22.40 269 ASN A C 1
ATOM 1936 O O . ASN A 1 241 ? 42.642 49.861 31.641 1.00 24.17 269 ASN A O 1
ATOM 1941 N N . GLY A 1 242 ? 42.135 51.252 29.989 1.00 16.26 270 GLY A N 1
ATOM 1942 C CA . GLY A 1 242 ? 43.050 50.660 29.047 1.00 14.74 270 GLY A CA 1
ATOM 1943 C C . GLY A 1 242 ? 42.521 49.421 28.329 1.00 11.64 270 GLY A C 1
ATOM 1944 O O . GLY A 1 242 ? 43.263 48.762 27.603 1.00 13.35 270 GLY A O 1
ATOM 1945 N N . LYS A 1 243 ? 41.248 49.079 28.525 1.00 11.04 271 LYS A N 1
ATOM 1946 C CA . LYS A 1 243 ? 40.657 47.919 27.833 1.00 11.05 271 LYS A CA 1
ATOM 1947 C C . LYS A 1 243 ? 40.307 48.347 26.428 1.00 9.26 271 LYS A C 1
ATOM 1948 O O . LYS A 1 243 ? 39.837 49.467 26.194 1.00 9.74 271 LYS A O 1
ATOM 1954 N N . VAL A 1 244 ? 40.535 47.439 25.494 1.00 8.47 272 VAL A N 1
ATOM 1955 C CA . VAL A 1 244 ? 40.140 47.689 24.130 1.00 8.04 272 VAL A CA 1
ATOM 1956 C C . VAL A 1 244 ? 38.642 47.415 23.945 1.00 8.54 272 VAL A C 1
ATOM 1957 O O . VAL A 1 244 ? 38.124 46.368 24.345 1.00 10.15 272 VAL A O 1
ATOM 1961 N N . THR A 1 245 ? 37.921 48.389 23.377 1.00 7.19 273 THR A N 1
ATOM 1962 C CA . THR A 1 245 ? 36.453 48.280 23.263 1.00 7.36 273 THR A CA 1
ATOM 1963 C C . THR A 1 245 ? 35.939 48.304 21.832 1.00 7.33 273 THR A C 1
ATOM 1964 O O . THR A 1 245 ? 34.763 48.038 21.568 1.00 8.20 273 THR A O 1
ATOM 1968 N N . ALA A 1 246 ? 36.801 48.644 20.879 1.00 7.26 274 ALA A N 1
ATOM 1969 C CA . ALA A 1 246 ? 36.399 48.706 19.476 1.00 7.74 274 ALA A CA 1
ATOM 1970 C C . ALA A 1 246 ? 37.615 48.597 18.606 1.00 8.42 274 ALA A C 1
ATOM 1971 O O . ALA A 1 246 ? 38.712 48.957 19.033 1.00 7.22 274 ALA A O 1
ATOM 1973 N N . LEU A 1 247 ? 37.379 48.114 17.402 1.00 7.26 275 LEU A N 1
ATOM 1974 C CA . LEU A 1 247 ? 38.403 48.009 16.357 1.00 7.12 275 LEU A CA 1
ATOM 1975 C C . LEU A 1 247 ? 37.853 48.600 15.068 1.00 6.19 275 LEU A C 1
ATOM 1976 O O . LEU A 1 247 ? 36.642 48.552 14.823 1.00 7.56 275 LEU A O 1
ATOM 1981 N N . ARG A 1 248 ? 38.742 49.092 14.213 1.00 6.91 276 ARG A N 1
ATOM 1982 C CA A ARG A 1 248 ? 38.345 49.604 12.899 0.70 6.47 276 ARG A CA 1
ATOM 1983 C CA B ARG A 1 248 ? 38.341 49.604 12.912 0.30 6.76 276 ARG A CA 1
ATOM 1984 C C . ARG A 1 248 ? 39.397 49.194 11.884 1.00 7.19 276 ARG A C 1
ATOM 1985 O O . ARG A 1 248 ? 40.600 49.232 12.152 1.00 7.73 276 ARG A O 1
ATOM 2000 N N . ILE A 1 249 ? 38.915 48.821 10.705 1.00 7.39 277 ILE A N 1
ATOM 2001 C CA . ILE A 1 249 ? 39.776 48.552 9.560 1.00 7.19 277 ILE A CA 1
ATOM 2002 C C . ILE A 1 249 ? 39.148 49.165 8.314 1.00 6.59 277 ILE A C 1
ATOM 2003 O O . ILE A 1 249 ? 37.949 49.000 8.081 1.00 7.01 277 ILE A O 1
ATOM 2008 N N . VAL A 1 250 ? 39.958 49.897 7.537 1.00 6.87 278 VAL A N 1
ATOM 2009 C CA . VAL A 1 250 ? 39.482 50.516 6.293 1.00 6.23 278 VAL A CA 1
ATOM 2010 C C . VAL A 1 250 ? 40.541 50.192 5.254 1.00 7.09 278 VAL A C 1
ATOM 2011 O O . VAL A 1 250 ? 41.716 50.531 5.457 1.00 7.21 278 VAL A O 1
ATOM 2015 N N . THR A 1 251 ? 40.116 49.622 4.123 1.00 5.77 279 THR A N 1
ATOM 2016 C CA . THR A 1 251 ? 41.027 49.303 3.041 1.00 5.90 279 THR A CA 1
ATOM 2017 C C . THR A 1 251 ? 40.369 49.559 1.701 1.00 5.46 279 THR A C 1
ATOM 2018 O O . THR A 1 251 ? 39.154 49.364 1.539 1.00 7.40 279 THR A O 1
ATOM 2022 N N . TYR A 1 252 ? 41.193 49.968 0.734 1.00 5.53 280 TYR A N 1
ATOM 2023 C CA . TYR A 1 252 ? 40.802 49.842 -0.672 1.00 5.76 280 TYR A CA 1
ATOM 2024 C C . TYR A 1 252 ? 41.022 48.399 -1.156 1.00 5.14 280 TYR A C 1
ATOM 2025 O O . TYR A 1 252 ? 41.811 47.668 -0.600 1.00 5.75 280 TYR A O 1
ATOM 2034 N N . LEU A 1 253 ? 40.343 48.033 -2.233 1.00 5.31 281 LEU A N 1
ATOM 2035 C CA . LEU A 1 253 ? 40.514 46.708 -2.832 1.00 5.42 281 LEU A CA 1
ATOM 2036 C C . LEU A 1 253 ? 39.970 46.780 -4.260 1.00 5.32 281 LEU A C 1
ATOM 2037 O O . LEU A 1 253 ? 39.182 47.665 -4.596 1.00 5.61 281 LEU A O 1
ATOM 2042 N N . ASN A 1 254 ? 40.372 45.806 -5.067 1.00 5.41 282 ASN A N 1
ATOM 2043 C CA . ASN A 1 254 ? 39.852 45.714 -6.412 1.00 5.10 282 ASN A CA 1
ATOM 2044 C C . ASN A 1 254 ? 38.454 45.117 -6.491 1.00 6.26 282 ASN A C 1
ATOM 2045 O O . ASN A 1 254 ? 38.040 44.293 -5.658 1.00 6.30 282 ASN A O 1
ATOM 2050 N N . GLU A 1 255 ? 37.738 45.532 -7.525 1.00 5.32 283 GLU A N 1
ATOM 2051 C CA . GLU A 1 255 ? 36.437 44.971 -7.824 1.00 6.37 283 GLU A CA 1
ATOM 2052 C C . GLU A 1 255 ? 36.556 43.468 -8.133 1.00 6.20 283 GLU A C 1
ATOM 2053 O O . GLU A 1 255 ? 37.619 42.963 -8.549 1.00 6.21 283 GLU A O 1
ATOM 2059 N N . ARG A 1 256 ? 35.460 42.758 -7.898 1.00 5.81 284 ARG A N 1
ATOM 2060 C CA . ARG A 1 256 ? 35.341 41.341 -8.200 1.00 6.74 284 ARG A CA 1
ATOM 2061 C C . ARG A 1 256 ? 33.931 41.047 -8.713 1.00 7.16 284 ARG A C 1
ATOM 2062 O O . ARG A 1 256 ? 32.937 41.506 -8.150 1.00 7.39 284 ARG A O 1
ATOM 2070 N N . ASP A 1 257 ? 33.868 40.236 -9.756 1.00 6.68 285 ASP A N 1
ATOM 2071 C CA . ASP A 1 257 ? 32.616 39.688 -10.247 1.00 7.88 285 ASP A CA 1
ATOM 2072 C C . ASP A 1 257 ? 32.293 38.329 -9.701 1.00 9.41 285 ASP A C 1
ATOM 2073 O O . ASP A 1 257 ? 31.222 37.811 -9.971 1.00 14.35 285 ASP A O 1
ATOM 2078 N N . SER A 1 258 ? 33.186 37.770 -8.895 1.00 9.30 286 SER A N 1
ATOM 2079 C CA . SER A 1 258 ? 33.065 36.419 -8.358 1.00 8.20 286 SER A CA 1
ATOM 2080 C C . SER A 1 258 ? 33.200 36.462 -6.834 1.00 9.11 286 SER A C 1
ATOM 2081 O O . SER A 1 258 ? 33.849 37.352 -6.260 1.00 9.72 286 SER A O 1
ATOM 2084 N N . LYS A 1 259 ? 32.563 35.483 -6.198 1.00 7.52 287 LYS A N 1
ATOM 2085 C CA . LYS A 1 259 ? 32.396 35.499 -4.752 1.00 9.93 287 LYS A CA 1
ATOM 2086 C C . LYS A 1 259 ? 33.617 34.919 -4.034 1.00 9.85 287 LYS A C 1
ATOM 2087 O O . LYS A 1 259 ? 34.393 34.204 -4.618 1.00 9.67 287 LYS A O 1
ATOM 2093 N N . GLY A 1 260 ? 33.750 35.271 -2.759 1.00 10.14 288 GLY A N 1
ATOM 2094 C CA . GLY A 1 260 ? 34.679 34.606 -1.865 1.00 11.04 288 GLY A CA 1
ATOM 2095 C C . GLY A 1 260 ? 35.729 35.487 -1.203 1.00 9.42 288 GLY A C 1
ATOM 2096 O O . GLY A 1 260 ? 36.521 34.983 -0.398 1.00 10.49 288 GLY A O 1
ATOM 2097 N N . ALA A 1 261 ? 35.778 36.786 -1.525 1.00 7.27 289 ALA A N 1
ATOM 2098 C CA . ALA A 1 261 ? 36.709 37.635 -0.770 1.00 7.24 289 ALA A CA 1
ATOM 2099 C C . ALA A 1 261 ? 36.222 37.717 0.676 1.00 7.61 289 ALA A C 1
ATOM 2100 O O . ALA A 1 261 ? 35.001 37.829 0.947 1.00 8.81 289 ALA A O 1
ATOM 2102 N N . THR A 1 262 ? 37.186 37.688 1.614 1.00 7.18 290 THR A N 1
ATOM 2103 C CA A THR A 1 262 ? 36.835 37.729 3.053 0.70 7.86 290 THR A CA 1
ATOM 2104 C CA B THR A 1 262 ? 36.840 37.687 3.039 0.30 8.10 290 THR A CA 1
ATOM 2105 C C . THR A 1 262 ? 37.902 38.447 3.841 1.00 6.32 290 THR A C 1
ATOM 2106 O O . THR A 1 262 ? 39.049 38.574 3.391 1.00 7.19 290 THR A O 1
ATOM 2113 N N . VAL A 1 263 ? 37.503 38.952 5.015 1.00 6.32 291 VAL A N 1
ATOM 2114 C CA . VAL A 1 263 ? 38.446 39.459 6.011 1.00 6.35 291 VAL A CA 1
ATOM 2115 C C . VAL A 1 263 ? 38.349 38.511 7.189 1.00 7.12 291 VAL A C 1
ATOM 2116 O O . VAL A 1 263 ? 37.247 38.226 7.635 1.00 8.20 291 VAL A O 1
ATOM 2120 N N . GLU A 1 264 ? 39.471 38.022 7.666 1.00 6.30 292 GLU A N 1
ATOM 2121 C CA . GLU A 1 264 ? 39.535 37.186 8.836 1.00 7.32 292 GLU A CA 1
ATOM 2122 C C . GLU A 1 264 ? 40.293 37.920 9.931 1.00 6.71 292 GLU A C 1
ATOM 2123 O O . GLU A 1 264 ? 41.301 38.574 9.694 1.00 7.93 292 GLU A O 1
ATOM 2129 N N . VAL A 1 265 ? 39.780 37.775 11.145 1.00 6.75 293 VAL A N 1
ATOM 2130 C CA . VAL A 1 265 ? 40.306 38.461 12.323 1.00 7.08 293 VAL A CA 1
ATOM 2131 C C . VAL A 1 265 ? 40.472 37.453 13.467 1.00 7.05 293 VAL A C 1
ATOM 2132 O O . VAL A 1 265 ? 39.599 36.635 13.736 1.00 7.42 293 VAL A O 1
ATOM 2136 N N . ALA A 1 266 ? 41.620 37.529 14.119 1.00 7.04 294 ALA A N 1
ATOM 2137 C CA . ALA A 1 266 ? 41.927 36.707 15.311 1.00 7.46 294 ALA A CA 1
ATOM 2138 C C . ALA A 1 266 ? 41.824 37.643 16.527 1.00 7.85 294 ALA A C 1
ATOM 2139 O O . ALA A 1 266 ? 42.558 38.643 16.605 1.00 7.78 294 ALA A O 1
ATOM 2141 N N . LEU A 1 267 ? 40.925 37.320 17.450 1.00 8.22 295 LEU A N 1
ATOM 2142 C CA . LEU A 1 267 ? 40.622 38.133 18.608 1.00 7.93 295 LEU A CA 1
ATOM 2143 C C . LEU A 1 267 ? 41.002 37.428 19.915 1.00 8.65 295 LEU A C 1
ATOM 2144 O O . LEU A 1 267 ? 40.458 36.345 20.207 1.00 9.53 295 LEU A O 1
ATOM 2149 N N . PRO A 1 268 ? 41.859 38.039 20.728 1.00 8.06 296 PRO A N 1
ATOM 2150 C CA A PRO A 1 268 ? 42.089 37.499 22.061 0.50 8.78 296 PRO A CA 1
ATOM 2151 C CA B PRO A 1 268 ? 42.104 37.532 22.067 0.50 7.93 296 PRO A CA 1
ATOM 2152 C C . PRO A 1 268 ? 40.850 37.629 22.929 1.00 9.13 296 PRO A C 1
ATOM 2153 O O . PRO A 1 268 ? 40.032 38.525 22.720 1.00 9.11 296 PRO A O 1
ATOM 2160 N N . ARG A 1 269 ? 40.733 36.764 23.914 1.00 7.99 297 ARG A N 1
ATOM 2161 C CA . ARG A 1 269 ? 39.616 36.827 24.818 1.00 9.61 297 ARG A CA 1
ATOM 2162 C C . ARG A 1 269 ? 40.067 36.868 26.252 1.00 10.58 297 ARG A C 1
ATOM 2163 O O . ARG A 1 269 ? 41.216 36.494 26.587 1.00 10.50 297 ARG A O 1
ATOM 2171 N N . VAL A 1 270 ? 39.163 37.378 27.086 1.00 10.09 298 VAL A N 1
ATOM 2172 C CA . VAL A 1 270 ? 39.392 37.443 28.519 1.00 11.29 298 VAL A CA 1
ATOM 2173 C C . VAL A 1 270 ? 39.156 36.039 29.109 1.00 13.17 298 VAL A C 1
ATOM 2174 O O . VAL A 1 270 ? 38.212 35.315 28.735 1.00 17.47 298 VAL A O 1
ATOM 2178 N N . ASP A 1 271 ? 40.009 35.657 30.039 1.00 13.80 299 ASP A N 1
ATOM 2179 C CA . ASP A 1 271 ? 39.842 34.425 30.777 1.00 12.34 299 ASP A CA 1
ATOM 2180 C C . ASP A 1 271 ? 39.422 34.831 32.166 1.00 14.64 299 ASP A C 1
ATOM 2181 O O . ASP A 1 271 ? 40.187 35.483 32.867 1.00 18.07 299 ASP A O 1
ATOM 2186 N N . ASP A 1 272 ? 38.225 34.410 32.565 1.00 16.78 300 ASP A N 1
ATOM 2187 C CA . ASP A 1 272 ? 37.713 34.735 33.907 1.00 23.25 300 ASP A CA 1
ATOM 2188 C C . ASP A 1 272 ? 38.182 33.790 35.016 1.00 23.96 300 ASP A C 1
ATOM 2189 O O . ASP A 1 272 ? 37.704 33.869 36.149 1.00 32.90 300 ASP A O 1
ATOM 2194 N N . GLY A 1 273 ? 39.073 32.867 34.672 1.00 20.00 301 GLY A N 1
ATOM 2195 C CA . GLY A 1 273 ? 39.599 31.898 35.603 1.00 22.58 301 GLY A CA 1
ATOM 2196 C C . GLY A 1 273 ? 39.106 30.487 35.313 1.00 19.86 301 GLY A C 1
ATOM 2197 O O . GLY A 1 273 ? 39.549 29.537 35.944 1.00 25.33 301 GLY A O 1
ATOM 2198 N N . THR A 1 274 ? 38.178 30.360 34.361 1.00 17.60 302 THR A N 1
ATOM 2199 C CA . THR A 1 274 ? 37.500 29.089 34.065 1.00 20.30 302 THR A CA 1
ATOM 2200 C C . THR A 1 274 ? 37.824 28.500 32.725 1.00 17.54 302 THR A C 1
ATOM 2201 O O . THR A 1 274 ? 37.338 27.423 32.402 1.00 20.47 302 THR A O 1
ATOM 2205 N N . LEU A 1 275 ? 38.618 29.197 31.916 1.00 14.96 303 LEU A N 1
ATOM 2206 C CA . LEU A 1 275 ? 38.955 28.659 30.611 1.00 14.17 303 LEU A CA 1
ATOM 2207 C C . LEU A 1 275 ? 39.904 27.471 30.772 1.00 12.07 303 LEU A C 1
ATOM 2208 O O . LEU A 1 275 ? 40.957 27.629 31.402 1.00 14.08 303 LEU A O 1
ATOM 2213 N N . PRO A 1 276 ? 39.547 26.287 30.232 1.00 13.65 304 PRO A N 1
ATOM 2214 C CA . PRO A 1 276 ? 40.494 25.158 30.338 1.00 17.43 304 PRO A CA 1
ATOM 2215 C C . PRO A 1 276 ? 41.795 25.459 29.589 1.00 13.31 304 PRO A C 1
ATOM 2216 O O . PRO A 1 276 ? 41.744 25.935 28.461 1.00 12.91 304 PRO A O 1
ATOM 2220 N N . PRO A 1 277 ? 42.933 25.160 30.187 1.00 12.02 305 PRO A N 1
ATOM 2221 C CA . PRO A 1 277 ? 44.191 25.401 29.457 1.00 12.16 305 PRO A CA 1
ATOM 2222 C C . PRO A 1 277 ? 44.258 24.854 28.012 1.00 11.86 305 PRO A C 1
ATOM 2223 O O . PRO A 1 277 ? 44.802 25.543 27.153 1.00 11.31 305 PRO A O 1
ATOM 2227 N N . PRO A 1 278 ? 43.687 23.659 27.729 1.00 12.26 306 PRO A N 1
ATOM 2228 C CA . PRO A 1 278 ? 43.724 23.176 26.341 1.00 13.66 306 PRO A CA 1
ATOM 2229 C C . PRO A 1 278 ? 42.996 24.068 25.331 1.00 13.26 306 PRO A C 1
ATOM 2230 O O . PRO A 1 278 ? 43.222 23.956 24.117 1.00 15.29 306 PRO A O 1
ATOM 2234 N N . GLU A 1 279 ? 42.146 24.951 25.829 1.00 12.20 307 GLU A N 1
ATOM 2235 C CA . GLU A 1 279 ? 41.368 25.861 24.997 1.00 14.35 307 GLU A CA 1
ATOM 2236 C C . GLU A 1 279 ? 41.901 27.298 24.963 1.00 11.03 307 GLU A C 1
ATOM 2237 O O . GLU A 1 279 ? 41.265 28.187 24.398 1.00 13.49 307 GLU A O 1
ATOM 2243 N N . PHE A 1 280 ? 43.068 27.534 25.555 1.00 9.75 308 PHE A N 1
ATOM 2244 C CA . PHE A 1 280 ? 43.639 28.871 25.488 1.00 9.07 308 PHE A CA 1
ATOM 2245 C C . PHE A 1 280 ? 43.870 29.251 24.019 1.00 7.99 308 PHE A C 1
ATOM 2246 O O . PHE A 1 280 ? 44.264 28.430 23.189 1.00 9.00 308 PHE A O 1
ATOM 2254 N N . GLY A 1 281 ? 43.693 30.522 23.724 1.00 8.41 309 GLY A N 1
ATOM 2255 C CA . GLY A 1 281 ? 43.932 31.057 22.414 1.00 8.35 309 GLY A CA 1
ATOM 2256 C C . GLY A 1 281 ? 42.881 32.058 21.980 1.00 7.66 309 GLY A C 1
ATOM 2257 O O . GLY A 1 281 ? 41.859 32.258 22.626 1.00 8.21 309 GLY A O 1
ATOM 2258 N N . PRO A 1 282 ? 43.150 32.741 20.868 1.00 7.84 310 PRO A N 1
ATOM 2259 C CA . PRO A 1 282 ? 42.212 33.700 20.308 1.00 8.56 310 PRO A CA 1
ATOM 2260 C C . PRO A 1 282 ? 41.059 33.005 19.584 1.00 10.19 310 PRO A C 1
ATOM 2261 O O . PRO A 1 282 ? 41.120 31.814 19.322 1.00 10.88 310 PRO A O 1
ATOM 2265 N N . GLU A 1 283 ? 40.017 33.759 19.288 1.00 8.52 311 GLU A N 1
ATOM 2266 C CA . GLU A 1 283 ? 38.915 33.270 18.483 1.00 8.13 311 GLU A CA 1
ATOM 2267 C C . GLU A 1 283 ? 38.921 33.867 17.094 1.00 8.55 311 GLU A C 1
ATOM 2268 O O . GLU A 1 283 ? 39.498 34.907 16.870 1.00 10.05 311 GLU A O 1
ATOM 2274 N N . LEU A 1 284 ? 38.240 33.199 16.178 1.00 8.50 312 LEU A N 1
ATOM 2275 C CA . LEU A 1 284 ? 38.194 33.620 14.769 1.00 8.27 312 LEU A CA 1
ATOM 2276 C C . LEU A 1 284 ? 36.883 34.345 14.449 1.00 8.12 312 LEU A C 1
ATOM 2277 O O . LEU A 1 284 ? 35.783 33.866 14.801 1.00 10.71 312 LEU A O 1
ATOM 2282 N N . TYR A 1 285 ? 37.006 35.489 13.770 1.00 6.92 313 TYR A N 1
ATOM 2283 C CA . TYR A 1 285 ? 35.875 36.159 13.136 1.00 8.72 313 TYR A CA 1
ATOM 2284 C C . TYR A 1 285 ? 36.148 36.192 11.647 1.00 7.65 313 TYR A C 1
ATOM 2285 O O . TYR A 1 285 ? 37.220 36.564 11.218 1.00 8.88 313 TYR A O 1
ATOM 2294 N N . ARG A 1 286 ? 35.153 35.835 10.855 1.00 8.93 314 ARG A N 1
ATOM 2295 C CA . ARG A 1 286 ? 35.258 35.931 9.398 1.00 9.78 314 ARG A CA 1
ATOM 2296 C C . ARG A 1 286 ? 34.149 36.796 8.866 1.00 10.26 314 ARG A C 1
ATOM 2297 O O . ARG A 1 286 ? 32.959 36.561 9.159 1.00 10.87 314 ARG A O 1
ATOM 2305 N N . LEU A 1 287 ? 34.522 37.763 8.057 1.00 8.69 315 LEU A N 1
ATOM 2306 C CA . LEU A 1 287 ? 33.542 38.592 7.359 1.00 8.65 315 LEU A CA 1
ATOM 2307 C C . LEU A 1 287 ? 33.604 38.301 5.869 1.00 7.90 315 LEU A C 1
ATOM 2308 O O . LEU A 1 287 ? 34.553 38.716 5.191 1.00 8.74 315 LEU A O 1
ATOM 2313 N N . PRO A 1 288 ? 32.550 37.677 5.332 1.00 9.45 316 PRO A N 1
ATOM 2314 C CA . PRO A 1 288 ? 32.463 37.554 3.891 1.00 10.02 316 PRO A CA 1
ATOM 2315 C C . PRO A 1 288 ? 32.141 38.898 3.254 1.00 10.09 316 PRO A C 1
ATOM 2316 O O . PRO A 1 288 ? 31.194 39.579 3.644 1.00 11.85 316 PRO A O 1
ATOM 2320 N N . LEU A 1 289 ? 32.958 39.301 2.284 1.00 8.93 317 LEU A N 1
ATOM 2321 C CA . LEU A 1 289 ? 32.702 40.529 1.548 1.00 7.72 317 LEU A CA 1
ATOM 2322 C C . LEU A 1 289 ? 31.683 40.212 0.416 1.00 6.90 317 LEU A C 1
ATOM 2323 O O . LEU A 1 289 ? 31.283 39.054 0.242 1.00 7.77 317 LEU A O 1
ATOM 2328 N N . PRO A 1 290 ? 31.185 41.247 -0.282 1.00 8.98 318 PRO A N 1
ATOM 2329 C CA . PRO A 1 290 ? 30.110 40.988 -1.246 1.00 11.32 318 PRO A CA 1
ATOM 2330 C C . PRO A 1 290 ? 30.472 39.969 -2.315 1.00 10.09 318 PRO A C 1
ATOM 2331 O O . PRO A 1 290 ? 31.645 39.872 -2.716 1.00 8.95 318 PRO A O 1
ATOM 2335 N N . ASP A 1 291 ? 29.473 39.235 -2.787 1.00 9.18 319 ASP A N 1
ATOM 2336 C CA . ASP A 1 291 ? 29.680 38.296 -3.850 1.00 10.47 319 ASP A CA 1
ATOM 2337 C C . ASP A 1 291 ? 30.076 39.001 -5.162 1.00 9.60 319 ASP A C 1
ATOM 2338 O O . ASP A 1 291 ? 30.762 38.420 -6.030 1.00 10.83 319 ASP A O 1
ATOM 2343 N N . LYS A 1 292 ? 29.648 40.261 -5.315 1.00 8.80 320 LYS A N 1
ATOM 2344 C CA . LYS A 1 292 ? 30.124 41.112 -6.397 1.00 8.78 320 LYS A CA 1
ATOM 2345 C C . LYS A 1 292 ? 30.532 42.418 -5.743 1.00 9.69 320 LYS A C 1
ATOM 2346 O O . LYS A 1 292 ? 29.698 43.118 -5.187 1.00 11.23 320 LYS A O 1
ATOM 2352 N N . ILE A 1 293 ? 31.824 42.725 -5.821 1.00 8.02 321 ILE A N 1
ATOM 2353 C CA . ILE A 1 293 ? 32.400 43.921 -5.231 1.00 7.45 321 ILE A CA 1
ATOM 2354 C C . ILE A 1 293 ? 32.492 44.930 -6.378 1.00 6.94 321 ILE A C 1
ATOM 2355 O O . ILE A 1 293 ? 33.209 44.680 -7.340 1.00 7.20 321 ILE A O 1
ATOM 2360 N N . LEU A 1 294 ? 31.767 46.037 -6.275 1.00 7.06 322 LEU A N 1
ATOM 2361 C CA . LEU A 1 294 ? 31.611 47.014 -7.349 1.00 5.97 322 LEU A CA 1
ATOM 2362 C C . LEU A 1 294 ? 32.558 48.194 -7.218 1.00 6.06 322 LEU A C 1
ATOM 2363 O O . LEU A 1 294 ? 32.765 48.733 -6.113 1.00 6.81 322 LEU A O 1
ATOM 2368 N N . ARG A 1 295 ? 33.169 48.571 -8.338 1.00 5.53 323 ARG A N 1
ATOM 2369 C CA . ARG A 1 295 ? 34.050 49.725 -8.313 1.00 6.69 323 ARG A CA 1
ATOM 2370 C C . ARG A 1 295 ? 33.329 50.990 -7.795 1.00 6.01 323 ARG A C 1
ATOM 2371 O O . ARG A 1 295 ? 32.108 51.213 -8.023 1.00 6.74 323 ARG A O 1
ATOM 2379 N N . ASN A 1 296 ? 34.074 51.787 -7.054 1.00 6.24 324 ASN A N 1
ATOM 2380 C CA . ASN A 1 296 ? 33.599 53.067 -6.530 1.00 6.66 324 ASN A CA 1
ATOM 2381 C C . ASN A 1 296 ? 32.434 52.922 -5.552 1.00 7.39 324 ASN A C 1
ATOM 2382 O O . ASN A 1 296 ? 31.694 53.888 -5.328 1.00 8.30 324 ASN A O 1
ATOM 2387 N N . HIS A 1 297 ? 32.338 51.729 -4.945 1.00 7.17 325 HIS A N 1
ATOM 2388 C CA . HIS A 1 297 ? 31.470 51.491 -3.811 1.00 7.66 325 HIS A CA 1
ATOM 2389 C C . HIS A 1 297 ? 32.281 51.411 -2.554 1.00 7.86 325 HIS A C 1
ATOM 2390 O O . HIS A 1 297 ? 33.405 50.910 -2.533 1.00 8.72 325 HIS A O 1
ATOM 2397 N N . TRP A 1 298 ? 31.652 51.889 -1.482 1.00 7.57 326 TRP A N 1
ATOM 2398 C CA . TRP A 1 298 ? 32.200 51.964 -0.125 1.00 7.02 326 TRP A CA 1
ATOM 2399 C C . TRP A 1 298 ? 31.287 51.139 0.786 1.00 7.64 326 TRP A C 1
ATOM 2400 O O . TRP A 1 298 ? 30.141 51.552 1.088 1.00 8.88 326 TRP A O 1
ATOM 2411 N N . TYR A 1 299 ? 31.745 49.939 1.109 1.00 7.73 327 TYR A N 1
ATOM 2412 C CA . TYR A 1 299 ? 30.965 48.957 1.860 1.00 7.29 327 TYR A CA 1
ATOM 2413 C C . TYR A 1 299 ? 31.288 49.162 3.334 1.00 8.67 327 TYR A C 1
ATOM 2414 O O . TYR A 1 299 ? 32.436 49.029 3.731 1.00 10.81 327 TYR A O 1
ATOM 2423 N N . LYS A 1 300 ? 30.289 49.540 4.125 1.00 9.22 328 LYS A N 1
ATOM 2424 C CA . LYS A 1 300 ? 30.473 49.816 5.531 1.00 9.63 328 LYS A CA 1
ATOM 2425 C C . LYS A 1 300 ? 29.741 48.750 6.357 1.00 9.17 328 LYS A C 1
ATOM 2426 O O . LYS A 1 300 ? 28.566 48.458 6.147 1.00 11.18 328 LYS A O 1
ATOM 2432 N N . TYR A 1 301 ? 30.484 48.184 7.293 1.00 7.25 329 TYR A N 1
ATOM 2433 C CA . TYR A 1 301 ? 29.987 47.151 8.199 1.00 7.86 329 TYR A CA 1
ATOM 2434 C C . TYR A 1 301 ? 30.138 47.618 9.638 1.00 10.12 329 TYR A C 1
ATOM 2435 O O . TYR A 1 301 ? 31.156 48.189 10.028 1.00 10.42 329 TYR A O 1
ATOM 2444 N N . GLU A 1 302 ? 29.089 47.406 10.411 1.00 9.78 330 GLU A N 1
ATOM 2445 C CA . GLU A 1 302 ? 29.086 47.726 11.845 1.00 11.67 330 GLU A CA 1
ATOM 2446 C C . GLU A 1 302 ? 28.690 46.450 12.541 1.00 10.23 330 GLU A C 1
ATOM 2447 O O . GLU A 1 302 ? 27.551 45.991 12.408 1.00 14.66 330 GLU A O 1
ATOM 2453 N N . VAL A 1 303 ? 29.621 45.836 13.253 1.00 9.65 331 VAL A N 1
ATOM 2454 C CA A VAL A 1 303 ? 29.348 44.544 13.864 0.70 11.36 331 VAL A CA 1
ATOM 2455 C CA B VAL A 1 303 ? 29.472 44.481 13.813 0.30 10.39 331 VAL A CA 1
ATOM 2456 C C . VAL A 1 303 ? 29.800 44.518 15.307 1.00 10.96 331 VAL A C 1
ATOM 2457 O O . VAL A 1 303 ? 30.728 45.209 15.701 1.00 12.49 331 VAL A O 1
ATOM 2464 N N . GLU A 1 304 ? 29.090 43.736 16.095 1.00 11.04 332 GLU A N 1
ATOM 2465 C CA . GLU A 1 304 ? 29.458 43.517 17.476 1.00 10.44 332 GLU A CA 1
ATOM 2466 C C . GLU A 1 304 ? 29.981 42.093 17.568 1.00 10.75 332 GLU A C 1
ATOM 2467 O O . GLU A 1 304 ? 29.331 41.118 17.154 1.00 13.30 332 GLU A O 1
ATOM 2473 N N . ILE A 1 305 ? 31.155 41.963 18.156 1.00 12.02 333 ILE A N 1
ATOM 2474 C CA . ILE A 1 305 ? 31.752 40.657 18.414 1.00 13.60 333 ILE A CA 1
ATOM 2475 C C . ILE A 1 305 ? 32.003 40.569 19.901 1.00 16.28 333 ILE A C 1
ATOM 2476 O O . ILE A 1 305 ? 32.822 41.342 20.380 1.00 15.07 333 ILE A O 1
#

B-factor: mean 15.15, std 11.77, range [4.48, 116.63]

InterPro domains:
  IPR029141 Major fimbrial subunit protein, N-terminal [PF06321] (35-162)
  IPR054771 Minor fimbrium tip subunit MfA4, C-terminal [PF22358] (180-332)

Sequence (299 aa):
GDRSIEISSIRVDDFTKKTTGGERYEERNQGSAAERLITNLYLLLFDQSSGANNPAKYYITGNTFTGGTWLLPDDKVKLDTQSEEAGERKVYVVANVDNAVKTALDAVANESDLQTVKKRTTAPWSTDIASPFLSGNKKTHDFLANRLLDNVPLVRAIAKVELNISSLSEKFQIVPIIVNGSLSEFKFRYVNFDKETYVVKPTTKPDNLISSANGVWPQQITDWTVVWGASLNTSPAPDAGTGYTLDANGKVTALRRIVTYLNERDSKGATTVEVALPPRVDDGTLPPPEFGPELYRLPLPDKILRNHWYKYEVVEI